Protein AF-Q4DCP4-F1 (afdb_monomer)

Radius of gyration: 42.94 Å; Cα contacts (8 Å, |Δi|>4): 52; chains: 1; bounding box: 103×42×121 Å

Secondary structure (DSSP, 8-state):
--HHHHHHHHHHHHHHHHHHHHHHHHHT---HHHHHHHHHHHHHHHHHHHHHIIIII-HHHHHHHHHHHHHHHHSHHHHHHHHHHHHHHHHT-HHHHHHHHHIIIIIIIS-HHHHHHHHHHHHHHHHHHHH-TTTTTHHHHHHHHHHHHHHHHSHHHHHHHHHHHHHHHHHHHHSS-HHHHHHHHHHHTT-

Solvent-accessible surface area (backbone atoms only — not comparable to full-atom values): 10411 Å² total; per-residue (Å²): 131,72,65,66,61,58,55,54,55,52,55,56,55,53,56,53,53,52,54,51,53,51,51,54,54,61,75,62,59,74,54,76,65,57,54,51,50,52,51,51,51,50,51,50,50,51,49,50,51,50,47,47,44,39,64,71,71,30,70,65,55,32,51,52,50,53,49,50,52,48,52,49,62,66,30,68,66,51,42,50,51,49,51,52,49,51,48,46,41,63,71,67,36,63,66,54,38,47,51,51,50,44,46,49,47,58,66,42,58,62,27,66,65,50,42,51,48,53,51,49,50,51,52,51,53,50,51,52,43,62,70,34,71,85,38,29,65,62,49,52,51,51,53,51,51,52,51,48,54,53,50,62,68,34,68,69,45,48,52,52,50,50,51,50,52,51,39,51,49,34,31,72,75,72,69,50,43,65,66,54,56,54,53,53,52,52,56,60,76,72,111

Structure (mmCIF, N/CA/C/O backbone):
data_AF-Q4DCP4-F1
#
_entry.id   AF-Q4DCP4-F1
#
loop_
_atom_site.group_PDB
_atom_site.id
_atom_site.type_symbol
_atom_site.label_atom_id
_atom_site.label_alt_id
_atom_site.label_comp_id
_atom_site.label_asym_id
_atom_site.label_entity_id
_atom_site.label_seq_id
_atom_site.pdbx_PDB_ins_code
_atom_site.Cartn_x
_atom_site.Cartn_y
_atom_site.Cartn_z
_atom_site.occupancy
_atom_site.B_iso_or_equiv
_atom_site.auth_seq_id
_atom_site.auth_comp_id
_atom_site.auth_asym_id
_atom_site.auth_atom_id
_atom_site.pdbx_PDB_model_num
ATOM 1 N N . MET A 1 1 ? -55.246 -2.570 90.013 1.00 45.56 1 MET A N 1
ATOM 2 C CA . MET A 1 1 ? -54.429 -1.367 89.715 1.00 45.56 1 MET A CA 1
ATOM 3 C C . MET A 1 1 ? -52.965 -1.662 89.332 1.00 45.56 1 MET A C 1
ATOM 5 O O . MET A 1 1 ? -52.243 -0.717 89.060 1.00 45.56 1 MET A O 1
ATOM 9 N N . SER A 1 2 ? -52.501 -2.921 89.229 1.00 54.34 2 SER A N 1
ATOM 10 C CA . SER A 1 2 ? -51.080 -3.224 88.937 1.00 54.34 2 SER A CA 1
ATOM 11 C C . SER A 1 2 ? -50.704 -3.272 87.445 1.00 54.34 2 SER A C 1
ATOM 13 O O . SER A 1 2 ? -49.526 -3.179 87.111 1.00 54.34 2 SER A O 1
ATOM 15 N N . HIS A 1 3 ? -51.674 -3.383 86.531 1.00 50.62 3 HIS A N 1
ATOM 16 C CA . HIS A 1 3 ? -51.383 -3.561 85.101 1.00 50.62 3 HIS A CA 1
ATOM 17 C C . HIS A 1 3 ? -50.926 -2.280 84.384 1.00 50.62 3 HIS A C 1
A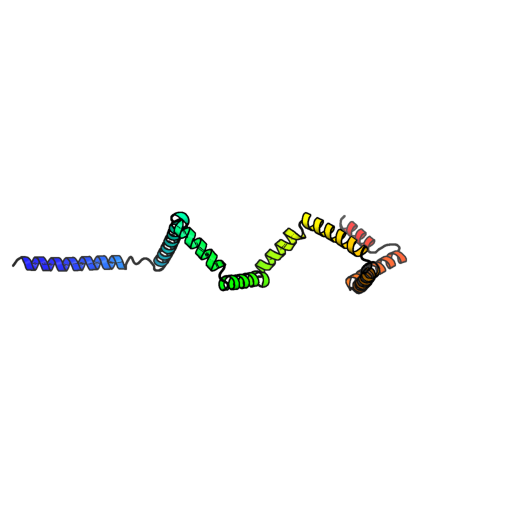TOM 19 O O . HIS A 1 3 ? -50.077 -2.360 83.501 1.00 50.62 3 HIS A O 1
ATOM 25 N N . PHE A 1 4 ? -51.416 -1.103 84.792 1.00 53.00 4 PHE A N 1
ATOM 26 C CA . PHE A 1 4 ? -51.086 0.165 84.126 1.00 53.00 4 PHE A CA 1
ATOM 27 C C . PHE A 1 4 ? -49.643 0.629 84.370 1.00 53.00 4 PHE A C 1
ATOM 29 O O . PHE A 1 4 ? -49.024 1.204 83.477 1.00 53.00 4 PHE A O 1
ATOM 36 N N . ILE A 1 5 ? -49.072 0.327 85.542 1.00 53.50 5 ILE A N 1
ATOM 37 C CA . ILE A 1 5 ? -47.673 0.670 85.853 1.00 53.50 5 ILE A CA 1
ATOM 38 C C . ILE A 1 5 ? -46.709 -0.241 85.073 1.00 53.50 5 ILE A C 1
ATOM 40 O O . ILE A 1 5 ? -45.638 0.186 84.648 1.00 53.50 5 ILE A O 1
ATOM 44 N N . ARG A 1 6 ? -47.099 -1.495 84.806 1.00 48.81 6 ARG A N 1
ATOM 45 C CA . ARG A 1 6 ? -46.252 -2.429 84.050 1.00 48.81 6 ARG A CA 1
ATOM 46 C C . ARG A 1 6 ? -46.166 -2.068 82.566 1.00 48.81 6 ARG A C 1
ATOM 48 O O . ARG A 1 6 ? -45.124 -2.279 81.950 1.00 48.81 6 ARG A O 1
ATOM 55 N N . THR A 1 7 ? -47.226 -1.495 81.997 1.00 49.56 7 THR A N 1
ATOM 56 C CA . THR A 1 7 ? -47.224 -1.042 80.598 1.00 49.56 7 THR A CA 1
ATOM 57 C C . THR A 1 7 ? -46.434 0.250 80.394 1.00 49.56 7 THR A C 1
ATOM 59 O O . THR A 1 7 ? -45.784 0.395 79.362 1.00 49.56 7 THR A O 1
ATOM 62 N N . SER A 1 8 ? -46.416 1.167 81.369 1.00 51.34 8 SER A N 1
ATOM 63 C CA . SER A 1 8 ? -45.669 2.425 81.233 1.00 51.34 8 SER A CA 1
ATOM 64 C C . SER A 1 8 ? -44.149 2.229 81.310 1.00 51.34 8 SER A C 1
ATOM 66 O O . SER A 1 8 ? -43.426 2.850 80.535 1.00 51.34 8 SER A O 1
ATOM 68 N N . VAL A 1 9 ? -43.645 1.309 82.141 1.00 50.53 9 VAL A N 1
ATOM 69 C CA . VAL A 1 9 ? -42.197 1.006 82.195 1.00 50.53 9 VAL A CA 1
ATOM 70 C C . VAL A 1 9 ? -41.707 0.323 80.909 1.00 50.53 9 VAL A C 1
ATOM 72 O O . VAL A 1 9 ? -40.615 0.627 80.426 1.00 50.53 9 VAL A O 1
ATOM 75 N N . ALA A 1 10 ? -42.527 -0.538 80.294 1.00 48.56 10 ALA A N 1
ATOM 76 C CA . ALA A 1 10 ? -42.186 -1.181 79.022 1.00 48.56 10 ALA A CA 1
ATOM 77 C C . ALA A 1 10 ? -42.049 -0.169 77.866 1.00 48.56 10 ALA A C 1
ATOM 79 O O . ALA A 1 10 ? -41.163 -0.311 77.024 1.00 48.56 10 ALA A O 1
ATOM 80 N N . ALA A 1 11 ? -42.872 0.887 77.857 1.00 49.72 11 ALA A N 1
ATOM 81 C CA . ALA A 1 11 ? -42.796 1.942 76.847 1.00 49.72 11 ALA A CA 1
ATOM 82 C C . ALA A 1 11 ? -41.521 2.797 76.981 1.00 49.72 11 ALA A C 1
ATOM 84 O O . ALA A 1 11 ? -40.906 3.153 75.975 1.00 49.72 11 ALA A O 1
ATOM 85 N N . VAL A 1 12 ? -41.070 3.071 78.212 1.00 51.66 12 VAL A N 1
ATOM 86 C CA . VAL A 1 12 ? -39.823 3.822 78.446 1.00 51.66 12 VAL A CA 1
ATOM 87 C C . VAL A 1 12 ? -38.590 2.988 78.065 1.00 51.66 12 VAL A C 1
ATOM 89 O O . VAL A 1 12 ? -37.642 3.525 77.491 1.00 51.66 12 VAL A O 1
ATOM 92 N N . GLY A 1 13 ? -38.623 1.666 78.278 1.00 49.09 13 GLY A N 1
ATOM 93 C CA . GLY A 1 13 ? -37.548 0.757 77.855 1.00 49.09 13 GLY A CA 1
ATOM 94 C C . GLY A 1 13 ? -37.393 0.638 76.331 1.00 49.09 13 GLY A C 1
ATOM 95 O O . GLY A 1 13 ? -36.271 0.618 75.822 1.00 49.09 13 GLY A O 1
ATOM 96 N N . LEU A 1 14 ? -38.504 0.630 75.586 1.00 45.19 14 LEU A N 1
ATOM 97 C CA . LEU A 1 14 ? -38.493 0.550 74.118 1.00 45.19 14 LEU A CA 1
ATOM 98 C C . LEU A 1 14 ? -37.976 1.835 73.448 1.00 45.19 14 LEU A C 1
ATOM 100 O O . LEU A 1 14 ? -37.280 1.753 72.434 1.00 45.19 14 LEU A O 1
ATOM 104 N N . CYS A 1 15 ? -38.220 3.009 74.039 1.00 53.69 15 CYS A N 1
ATOM 105 C CA . CYS A 1 15 ? -37.670 4.271 73.528 1.00 53.69 15 CYS A CA 1
ATOM 106 C C . CYS A 1 15 ? -36.141 4.366 73.701 1.00 53.69 15 CYS A C 1
ATOM 108 O O . CYS A 1 15 ? -35.450 4.893 72.827 1.00 53.69 15 CYS A O 1
ATOM 110 N N . GLY A 1 16 ? -35.589 3.809 74.786 1.00 48.00 16 GLY A N 1
ATOM 111 C CA . GLY A 1 16 ? -34.141 3.792 75.024 1.00 48.00 16 GLY A CA 1
ATOM 112 C C . GLY A 1 16 ? -33.373 2.900 74.042 1.00 48.00 16 GLY A C 1
ATOM 113 O O . GLY A 1 16 ? -32.343 3.311 73.505 1.00 48.00 16 GLY A O 1
ATOM 114 N N . ALA A 1 17 ? -33.895 1.705 73.745 1.00 52.81 17 ALA A N 1
ATOM 115 C CA . ALA A 1 17 ? -33.258 0.775 72.809 1.00 52.81 17 ALA A CA 1
ATOM 116 C C . ALA A 1 17 ? -33.237 1.319 71.368 1.00 52.81 17 ALA A C 1
ATOM 118 O O . ALA A 1 17 ? -32.228 1.190 70.671 1.00 52.81 17 ALA A O 1
ATOM 119 N N . GLY A 1 18 ? -34.314 1.996 70.948 1.00 49.84 18 GLY A N 1
ATOM 120 C CA . GLY A 1 18 ? -34.386 2.651 69.641 1.00 49.84 18 GLY A CA 1
ATOM 121 C C . GLY A 1 18 ? -33.353 3.769 69.479 1.00 49.84 18 GLY A C 1
ATOM 122 O O . GLY A 1 18 ? -32.695 3.853 68.442 1.00 49.84 18 GLY A O 1
ATOM 123 N N . ALA A 1 19 ? -33.140 4.583 70.519 1.00 56.78 19 ALA A N 1
ATOM 124 C CA . ALA A 1 19 ? -32.153 5.661 70.484 1.00 56.78 19 ALA A CA 1
ATOM 125 C C . ALA A 1 19 ? -30.707 5.138 70.387 1.00 56.78 19 ALA A C 1
ATOM 127 O O . ALA A 1 19 ? -29.894 5.724 69.671 1.00 56.78 19 ALA A O 1
ATOM 128 N N . ILE A 1 20 ? -30.386 4.023 71.056 1.00 59.06 20 ILE A N 1
ATOM 129 C CA . ILE A 1 20 ? -29.047 3.412 71.002 1.00 59.06 20 ILE A CA 1
ATOM 130 C C . ILE A 1 20 ? -28.786 2.799 69.622 1.00 59.06 20 ILE A C 1
ATOM 132 O O . ILE A 1 20 ? -27.743 3.073 69.028 1.00 59.06 20 ILE A O 1
ATOM 136 N N . LEU A 1 21 ? -29.747 2.048 69.069 1.00 56.44 21 LEU A N 1
ATOM 137 C CA . LEU A 1 21 ? -29.637 1.487 67.717 1.00 56.44 21 LEU A CA 1
ATOM 138 C C . LEU A 1 21 ? -29.491 2.581 66.660 1.00 56.44 21 LEU A C 1
ATOM 140 O O . LEU A 1 21 ? -28.633 2.483 65.788 1.00 56.44 21 LEU A O 1
ATOM 144 N N . TYR A 1 22 ? -30.266 3.660 66.774 1.00 58.22 22 TYR A N 1
ATOM 145 C CA . TYR A 1 22 ? -30.161 4.787 65.856 1.00 58.22 22 TYR A CA 1
ATOM 146 C C . TYR A 1 22 ? -28.787 5.460 65.926 1.00 58.22 22 TYR A C 1
ATOM 148 O O . TYR A 1 22 ? -28.189 5.753 64.891 1.00 58.22 22 TYR A O 1
ATOM 156 N N . ARG A 1 23 ? -28.234 5.634 67.135 1.00 56.31 23 ARG A N 1
ATOM 157 C CA . ARG A 1 23 ? -26.898 6.215 67.322 1.00 56.31 23 ARG A CA 1
ATOM 158 C C . ARG A 1 23 ? -25.800 5.310 66.758 1.00 56.31 23 ARG A C 1
ATOM 160 O O . ARG A 1 23 ? -24.930 5.819 66.061 1.00 56.31 23 ARG A O 1
ATOM 167 N N . CYS A 1 24 ? -25.875 3.995 66.983 1.00 55.50 24 CYS A N 1
ATOM 168 C CA . CYS A 1 24 ? -24.929 3.021 66.426 1.00 55.50 24 CYS A CA 1
ATOM 169 C C . CYS A 1 24 ? -25.013 2.927 64.895 1.00 55.50 24 CYS A C 1
ATOM 171 O O . CYS A 1 24 ? -23.985 2.866 64.224 1.00 55.50 24 CYS A O 1
ATOM 173 N N . CYS A 1 25 ? -26.217 2.961 64.319 1.00 55.41 25 CYS A N 1
ATOM 174 C CA . CYS A 1 25 ? -26.384 2.927 62.867 1.00 55.41 25 CYS A CA 1
ATOM 175 C C . CYS A 1 25 ? -25.950 4.233 62.188 1.00 55.41 25 CYS A C 1
ATOM 177 O O . CYS A 1 25 ? -25.498 4.196 61.044 1.00 55.41 25 CYS A O 1
ATOM 179 N N . TRP A 1 26 ? -26.049 5.384 62.862 1.00 53.06 26 TRP A N 1
ATOM 180 C CA . TRP A 1 26 ? -25.563 6.643 62.294 1.00 53.06 26 TRP A CA 1
ATOM 181 C C . TRP A 1 26 ? -24.054 6.838 62.415 1.00 53.06 26 TRP A C 1
ATOM 183 O O . TRP A 1 26 ? -23.463 7.405 61.495 1.00 53.06 26 TRP A O 1
ATOM 193 N N . THR A 1 27 ? -23.414 6.344 63.479 1.00 58.12 27 THR A N 1
ATOM 194 C CA . THR A 1 27 ? -21.947 6.388 63.588 1.00 58.12 27 THR A CA 1
ATOM 195 C C . THR A 1 27 ? -21.269 5.419 62.621 1.00 58.12 27 THR A C 1
ATOM 197 O O . THR A 1 27 ? -20.180 5.714 62.137 1.00 58.12 27 THR A O 1
ATOM 200 N N . HIS A 1 28 ? -21.937 4.324 62.247 1.00 52.41 28 HIS A N 1
ATOM 201 C CA . HIS A 1 28 ? -21.488 3.403 61.201 1.00 52.41 28 HIS A CA 1
ATOM 202 C C . HIS A 1 28 ? -22.128 3.688 59.835 1.00 52.41 28 HIS A C 1
ATOM 204 O O . HIS A 1 28 ? -22.535 2.776 59.120 1.00 52.41 28 HIS A O 1
ATOM 210 N N . ARG A 1 29 ? -22.190 4.957 59.411 1.00 47.56 29 ARG A N 1
ATOM 211 C CA . ARG A 1 29 ? -22.353 5.251 57.980 1.00 47.56 29 ARG A CA 1
ATOM 212 C C . ARG A 1 29 ? -21.048 4.865 57.269 1.00 47.56 29 ARG A C 1
ATOM 214 O O . ARG A 1 29 ? -20.062 5.579 57.449 1.00 47.56 29 ARG A O 1
ATOM 221 N N . PRO A 1 30 ? -21.002 3.783 56.463 1.00 54.94 30 PRO A N 1
ATOM 222 C CA . PRO A 1 30 ? -19.847 3.546 55.611 1.00 54.94 30 PRO A CA 1
ATOM 223 C C . PRO A 1 30 ? -19.682 4.749 54.681 1.00 54.94 30 PRO A C 1
ATOM 225 O O . PRO A 1 30 ? -20.678 5.338 54.234 1.00 54.94 30 PRO A O 1
ATOM 228 N N . SER A 1 31 ? -18.428 5.134 54.442 1.00 59.94 31 SER A N 1
ATOM 229 C CA . SER A 1 31 ? -18.099 6.301 53.630 1.00 59.94 31 SER A CA 1
ATOM 230 C C . SER A 1 31 ? -18.799 6.212 52.262 1.00 59.94 31 SER A C 1
ATOM 232 O O . SER A 1 31 ? -19.009 5.114 51.729 1.00 59.94 31 SER A O 1
ATOM 234 N N . PRO A 1 32 ? -19.205 7.348 51.669 1.00 62.41 32 PRO A N 1
ATOM 235 C CA . PRO A 1 32 ? -19.872 7.355 50.366 1.00 62.41 32 PRO A CA 1
ATOM 236 C C . PRO A 1 32 ? -19.039 6.683 49.260 1.00 62.41 32 PRO A C 1
ATOM 238 O O . PRO A 1 32 ? -19.612 6.175 48.297 1.00 62.41 32 PRO A O 1
ATOM 241 N N . GLU A 1 33 ? -17.714 6.625 49.410 1.00 65.81 33 GLU A N 1
ATOM 242 C CA . GLU A 1 33 ? -16.817 5.909 48.497 1.00 65.81 33 GLU A CA 1
ATOM 243 C C . GLU A 1 33 ? -16.990 4.390 48.578 1.00 65.81 33 GLU A C 1
ATOM 245 O O . GLU A 1 33 ? -17.141 3.744 47.543 1.00 65.81 33 GLU A O 1
ATOM 250 N N . HIS A 1 34 ? -17.110 3.825 49.783 1.00 62.94 34 HIS A N 1
ATOM 251 C CA . HIS A 1 34 ? -17.307 2.383 49.958 1.00 62.94 34 HIS A CA 1
ATOM 252 C C . HIS A 1 34 ? -18.651 1.910 49.377 1.00 62.94 34 HIS A C 1
ATOM 254 O O . HIS A 1 34 ? -18.753 0.819 48.819 1.00 62.94 34 HIS A O 1
ATOM 260 N N . LYS A 1 35 ? -19.689 2.763 49.416 1.00 62.12 35 LYS A N 1
ATOM 261 C CA . LYS A 1 35 ? -20.961 2.492 48.720 1.00 62.12 35 LYS A CA 1
ATOM 262 C C . LYS A 1 35 ? -20.800 2.449 47.202 1.00 62.12 35 LYS A C 1
ATOM 264 O O . LYS A 1 35 ? -21.410 1.596 46.566 1.00 62.12 35 LYS A O 1
ATOM 269 N N . LYS A 1 36 ? -20.011 3.358 46.618 1.00 68.19 36 LYS A N 1
ATOM 270 C CA . LYS A 1 36 ? -19.744 3.355 45.170 1.00 68.19 36 LYS A CA 1
ATOM 271 C C . LYS A 1 36 ? -18.988 2.098 44.755 1.00 68.19 36 LYS A C 1
ATOM 273 O O . LYS A 1 36 ? -19.326 1.509 43.735 1.00 68.19 36 LYS A O 1
ATOM 278 N N . GLU A 1 37 ? -18.010 1.675 45.548 1.00 73.75 37 GLU A N 1
ATOM 279 C CA . GLU A 1 37 ? -17.227 0.472 45.273 1.00 73.75 37 GLU A CA 1
ATOM 280 C C . GLU A 1 37 ? -18.077 -0.802 45.376 1.00 73.75 37 GLU A C 1
ATOM 282 O O . GLU A 1 37 ? -18.074 -1.603 44.446 1.00 73.75 37 GLU A O 1
ATOM 287 N N . LEU A 1 38 ? -18.910 -0.936 46.416 1.00 69.38 38 LEU A N 1
ATOM 288 C CA . LEU A 1 38 ? -19.871 -2.040 46.545 1.00 69.38 38 LEU A CA 1
ATOM 289 C C . LEU A 1 38 ? -20.914 -2.054 45.421 1.00 69.38 38 LEU A C 1
ATOM 291 O O . LEU A 1 38 ? -21.250 -3.120 44.908 1.00 69.38 38 LEU A O 1
ATOM 295 N N . LEU A 1 39 ? -21.417 -0.889 45.000 1.00 67.56 39 LEU A N 1
ATOM 296 C CA . LEU A 1 39 ? -22.323 -0.787 43.850 1.00 67.56 39 LEU A CA 1
ATOM 297 C C . LEU A 1 39 ? -21.631 -1.202 42.550 1.00 67.56 39 LEU A C 1
ATOM 299 O O . LEU A 1 39 ? -22.225 -1.889 41.727 1.00 67.56 39 LEU A O 1
ATOM 303 N N . ARG A 1 40 ? -20.362 -0.830 42.370 1.00 70.88 40 ARG A N 1
ATOM 304 C CA . ARG A 1 40 ? -19.583 -1.221 41.194 1.00 70.88 40 ARG A CA 1
ATOM 305 C C . ARG A 1 40 ? -19.280 -2.719 41.198 1.00 70.88 40 ARG A C 1
ATOM 307 O O . ARG A 1 40 ? -19.454 -3.361 40.171 1.00 70.88 40 ARG A O 1
ATOM 314 N N . LEU A 1 41 ? -18.888 -3.281 42.341 1.00 72.00 41 LEU A N 1
ATOM 315 C CA . LEU A 1 41 ? -18.641 -4.716 42.504 1.00 72.00 41 LEU A CA 1
ATOM 316 C C . LEU A 1 41 ? -19.916 -5.537 42.310 1.00 72.00 41 LEU A C 1
ATOM 318 O O . LEU A 1 41 ? -19.881 -6.538 41.608 1.00 72.00 41 LEU A O 1
ATOM 322 N N . SER A 1 42 ? -21.047 -5.098 42.865 1.00 61.78 42 SER A N 1
ATOM 323 C CA . SER A 1 42 ? -22.336 -5.767 42.648 1.00 61.78 42 SER A CA 1
ATOM 324 C C . SER A 1 42 ? -22.811 -5.646 41.201 1.00 61.78 42 SER A C 1
ATOM 326 O O . SER A 1 42 ? -23.311 -6.626 40.664 1.00 61.78 42 SER A O 1
ATOM 328 N N . ALA A 1 43 ? -22.591 -4.511 40.530 1.00 70.25 43 ALA A N 1
ATOM 329 C CA . ALA A 1 43 ? -22.880 -4.377 39.103 1.00 70.25 43 ALA A CA 1
ATOM 330 C C . ALA A 1 43 ? -22.003 -5.298 38.238 1.00 70.25 43 ALA A C 1
ATOM 332 O O . ALA A 1 43 ? -22.510 -5.891 37.291 1.00 70.25 43 ALA A O 1
ATOM 333 N N . VAL A 1 44 ? -20.714 -5.448 38.572 1.00 74.81 44 VAL A N 1
ATOM 334 C CA . VAL A 1 44 ? -19.788 -6.367 37.883 1.00 74.81 44 VAL A CA 1
ATOM 335 C C . VAL A 1 44 ? -20.128 -7.832 38.169 1.00 74.81 44 VAL A C 1
ATOM 337 O O . VAL A 1 44 ? -20.107 -8.649 37.258 1.00 74.81 44 VAL A O 1
ATOM 340 N N . ALA A 1 45 ? -20.471 -8.181 39.409 1.00 66.75 45 ALA A N 1
ATOM 341 C CA . ALA A 1 45 ? -20.888 -9.536 39.761 1.00 66.75 45 ALA A CA 1
ATOM 342 C C . ALA A 1 45 ? -22.212 -9.899 39.076 1.00 66.75 45 ALA A C 1
ATOM 344 O O . ALA A 1 45 ? -22.318 -10.964 38.478 1.00 66.75 45 ALA A O 1
ATOM 345 N N . LEU A 1 46 ? -23.185 -8.980 39.077 1.00 57.31 46 LEU A N 1
ATOM 346 C CA . LEU A 1 46 ? -24.458 -9.161 38.385 1.00 57.31 46 LEU A CA 1
ATOM 347 C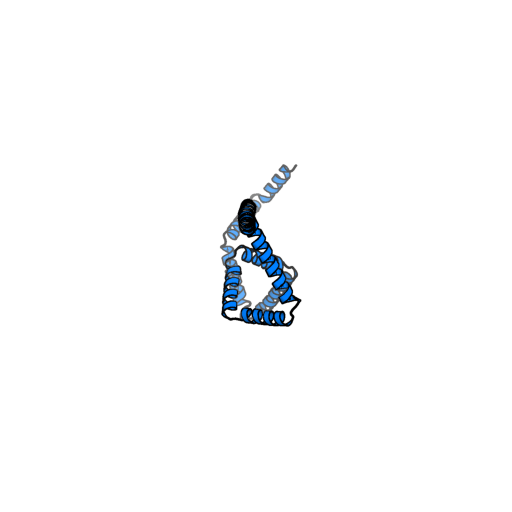 C . LEU A 1 46 ? -24.255 -9.271 36.872 1.00 57.31 46 LEU A C 1
ATOM 349 O O . LEU A 1 46 ? -24.851 -10.143 36.251 1.00 57.31 46 LEU A O 1
ATOM 353 N N . SER A 1 47 ? -23.409 -8.431 36.264 1.00 74.00 47 SER A N 1
ATOM 354 C CA . SER A 1 47 ? -23.130 -8.538 34.830 1.00 74.00 47 SER A CA 1
ATOM 355 C C . SER A 1 47 ? -22.410 -9.841 34.500 1.00 74.00 47 SER A C 1
ATOM 357 O O . SER A 1 47 ? -22.787 -10.493 33.535 1.00 74.00 47 SER A O 1
ATOM 359 N N . SER A 1 48 ? -21.448 -10.268 35.321 1.00 72.56 48 SER A N 1
ATOM 360 C CA . SER A 1 48 ? -20.755 -11.543 35.145 1.00 72.56 48 SER A CA 1
ATOM 361 C C . SER A 1 48 ? -21.706 -12.726 35.270 1.00 72.56 48 SER A C 1
ATOM 363 O O . SER A 1 48 ? -21.641 -13.624 34.444 1.00 72.56 48 SER A O 1
ATOM 365 N N . GLU A 1 49 ? -22.594 -12.743 36.262 1.00 69.25 49 GLU A N 1
ATOM 366 C CA . GLU A 1 49 ? -23.515 -13.860 36.479 1.00 69.25 49 GLU A CA 1
ATOM 367 C C . GLU A 1 49 ? -24.636 -13.891 35.436 1.00 69.25 49 GLU A C 1
ATOM 369 O O . GLU A 1 49 ? -25.006 -14.965 34.962 1.00 69.25 49 GLU A O 1
ATOM 374 N N . VAL A 1 50 ? -25.126 -12.728 34.992 1.00 69.50 50 VAL A N 1
ATOM 375 C CA . VAL A 1 50 ? -26.057 -12.640 33.857 1.00 69.50 50 VAL A CA 1
ATOM 376 C C . VAL A 1 50 ? -25.378 -13.120 32.579 1.00 69.50 50 VAL A C 1
ATOM 378 O O . VAL A 1 50 ? -25.965 -13.920 31.860 1.00 69.50 50 VAL A O 1
ATOM 381 N N . VAL A 1 51 ? -24.142 -12.691 32.308 1.00 68.12 51 VAL A N 1
ATOM 382 C CA . VAL A 1 51 ? -23.357 -13.164 31.160 1.00 68.12 51 VAL A CA 1
ATOM 383 C C . VAL A 1 51 ? -23.138 -14.670 31.255 1.00 68.12 51 VAL A C 1
ATOM 385 O O . VAL A 1 51 ? -23.349 -15.362 30.265 1.00 68.12 51 VAL A O 1
ATOM 388 N N . ASP A 1 52 ? -22.794 -15.198 32.429 1.00 73.00 52 ASP A N 1
ATOM 389 C CA . ASP A 1 52 ? -22.515 -16.621 32.597 1.00 73.00 52 ASP A CA 1
ATOM 390 C C . ASP A 1 52 ? -23.783 -17.474 32.397 1.00 73.00 52 ASP A C 1
ATOM 392 O O . ASP A 1 52 ? -23.807 -18.468 31.666 1.00 73.00 52 ASP A O 1
ATOM 396 N N . THR A 1 53 ? -24.898 -17.020 32.972 1.00 68.50 53 THR A N 1
ATOM 397 C CA . THR A 1 53 ? -26.196 -17.696 32.871 1.00 68.50 53 THR A CA 1
ATOM 398 C C . THR A 1 53 ? -26.755 -17.639 31.448 1.00 68.50 53 THR A C 1
ATOM 400 O O . THR A 1 53 ? -27.203 -18.658 30.922 1.00 68.50 53 THR A O 1
ATOM 403 N N . VAL A 1 54 ? -26.689 -16.475 30.797 1.00 63.97 54 VAL A N 1
ATOM 404 C CA . VAL A 1 54 ? -27.209 -16.261 29.438 1.00 63.97 54 VAL A CA 1
ATOM 405 C C . VAL A 1 54 ? -26.326 -16.909 28.373 1.00 63.97 54 VAL A C 1
ATOM 407 O O . VAL A 1 54 ? -26.852 -17.469 27.413 1.00 63.97 54 VAL A O 1
ATOM 410 N N . LEU A 1 55 ? -24.997 -16.826 28.503 1.00 63.41 55 LEU A N 1
ATOM 411 C CA . LEU A 1 55 ? -24.090 -17.337 27.475 1.00 63.41 55 LEU A CA 1
ATOM 412 C C . LEU A 1 55 ? -23.821 -18.833 27.599 1.00 63.41 55 LEU A C 1
ATOM 414 O O . LEU A 1 55 ? -23.664 -19.482 26.566 1.00 63.41 55 LEU A O 1
ATOM 418 N N . PHE A 1 56 ? -23.743 -19.383 28.815 1.00 69.31 56 PHE A N 1
ATOM 419 C CA . PHE A 1 56 ? -23.294 -20.767 29.001 1.00 69.31 56 PHE A CA 1
ATOM 420 C C . PHE A 1 56 ? -24.389 -21.719 29.469 1.00 69.31 56 PHE A C 1
ATOM 422 O O . PHE A 1 56 ? -24.353 -22.891 29.095 1.00 69.31 56 PHE A O 1
ATOM 429 N N . ARG A 1 57 ? -25.358 -21.261 30.272 1.00 73.50 57 ARG A N 1
ATOM 430 C CA . ARG A 1 57 ? -26.363 -22.165 30.863 1.00 73.50 57 ARG A CA 1
ATOM 431 C C . ARG A 1 57 ? -27.626 -22.312 30.027 1.00 73.50 57 ARG A C 1
ATOM 433 O O . ARG A 1 57 ? -28.227 -23.382 30.050 1.00 73.50 57 ARG A O 1
ATOM 440 N N . ASP A 1 58 ? -28.009 -21.284 29.274 1.00 78.12 58 ASP A N 1
ATOM 441 C CA . ASP A 1 58 ? -29.213 -21.313 28.446 1.00 78.12 58 ASP A CA 1
ATOM 442 C C . ASP A 1 58 ? -28.889 -21.257 26.946 1.00 78.12 58 ASP A C 1
ATOM 444 O O . ASP A 1 58 ? -28.664 -20.202 26.347 1.00 78.12 58 ASP A O 1
ATOM 448 N N . GLY A 1 59 ? -28.900 -22.434 26.317 1.00 77.69 59 GLY A N 1
ATOM 449 C CA . GLY A 1 59 ? -28.647 -22.570 24.886 1.00 77.69 59 GLY A CA 1
ATOM 450 C C . GLY A 1 59 ? -29.667 -21.850 23.995 1.00 77.69 59 GLY A C 1
ATOM 451 O O . GLY A 1 59 ? -29.298 -21.423 22.898 1.00 77.69 59 GLY A O 1
ATOM 452 N N . GLU A 1 60 ? -30.919 -21.679 24.431 1.00 83.62 60 GLU A N 1
ATOM 453 C CA . GLU A 1 60 ? -31.930 -20.958 23.647 1.00 83.62 60 GLU A CA 1
ATOM 454 C C . GLU A 1 60 ? -31.717 -19.448 23.734 1.00 83.62 60 GLU A C 1
ATOM 456 O O . GLU A 1 60 ? -31.723 -18.768 22.701 1.00 83.62 60 GLU A O 1
ATOM 461 N N . THR A 1 61 ? -31.411 -18.924 24.924 1.00 78.50 61 THR A N 1
ATOM 462 C CA . THR A 1 61 ? -31.064 -17.504 25.066 1.00 78.50 61 THR A CA 1
ATOM 463 C C . THR A 1 61 ? -29.784 -17.167 24.294 1.00 78.50 61 THR A C 1
ATOM 465 O O . THR A 1 61 ? -29.747 -16.155 23.592 1.00 78.50 61 THR A O 1
ATOM 468 N N . LEU A 1 62 ? -28.770 -18.041 24.286 1.00 77.62 62 LEU A N 1
ATOM 469 C CA . LEU A 1 62 ? -27.579 -17.853 23.451 1.00 77.62 62 LEU A CA 1
ATOM 470 C C . LEU A 1 62 ? -27.912 -17.821 21.948 1.00 77.62 62 LEU A C 1
ATOM 472 O O . LEU A 1 62 ? -27.360 -17.001 21.208 1.00 77.62 62 LEU A O 1
ATOM 476 N N . LYS A 1 63 ? -28.809 -18.692 21.464 1.00 79.50 63 LYS A N 1
ATOM 477 C CA . LYS A 1 63 ? -29.261 -18.669 20.058 1.00 79.50 63 LYS A CA 1
ATOM 478 C C . LYS A 1 63 ? -29.976 -17.361 19.719 1.00 79.50 63 LYS A C 1
ATOM 480 O O . LYS A 1 63 ? -29.699 -16.787 18.664 1.00 79.50 63 LYS A O 1
ATOM 485 N N . LEU A 1 64 ? -30.866 -16.893 20.595 1.00 82.00 64 LEU A N 1
ATOM 486 C CA . LEU A 1 64 ? -31.559 -15.609 20.458 1.00 82.00 64 LEU A CA 1
ATOM 487 C C . LEU A 1 64 ? -30.571 -14.443 20.440 1.00 82.00 64 LEU A C 1
ATOM 489 O O . LEU A 1 64 ? -30.644 -13.608 19.543 1.00 82.00 64 LEU A O 1
ATOM 493 N N . LEU A 1 65 ? -29.597 -14.431 21.351 1.00 78.38 65 LEU A N 1
ATOM 494 C CA . LEU A 1 65 ? -28.557 -13.409 21.399 1.00 78.38 65 LEU A CA 1
ATOM 495 C C . LEU A 1 65 ? -27.706 -13.407 20.125 1.00 78.38 65 LEU A C 1
ATOM 497 O O . LEU A 1 65 ? -27.451 -12.348 19.564 1.00 78.38 65 LEU A O 1
ATOM 501 N N . ARG A 1 66 ? -27.304 -14.579 19.617 1.00 80.56 66 ARG A N 1
ATOM 502 C CA . ARG A 1 66 ? -26.568 -14.680 18.345 1.00 80.56 66 ARG A CA 1
ATOM 503 C C . ARG A 1 66 ? -27.379 -14.144 17.170 1.00 80.56 66 ARG A C 1
ATOM 505 O O . ARG A 1 66 ? -26.815 -13.447 16.332 1.00 80.56 66 ARG A O 1
ATOM 512 N N . ARG A 1 67 ? -28.680 -14.461 17.099 1.00 82.50 67 ARG A N 1
ATOM 513 C CA . ARG A 1 67 ? -29.576 -13.891 16.079 1.00 82.50 67 ARG A CA 1
ATOM 514 C C . ARG A 1 67 ? -29.670 -12.383 16.226 1.00 82.50 67 ARG A C 1
ATOM 516 O O . ARG A 1 67 ? -29.421 -11.694 15.256 1.00 82.50 67 ARG A O 1
ATOM 523 N N . PHE A 1 68 ? -29.896 -11.880 17.434 1.00 82.12 68 PHE A N 1
ATOM 524 C CA . PHE A 1 68 ? -29.957 -10.448 17.697 1.00 82.12 68 PHE A CA 1
ATOM 525 C C . PHE A 1 68 ? -28.663 -9.723 17.300 1.00 82.12 68 PHE A C 1
ATOM 527 O O . PHE A 1 68 ? -28.717 -8.746 16.566 1.00 82.12 68 PHE A O 1
ATOM 534 N N . VAL A 1 69 ? -27.492 -10.222 17.709 1.00 79.50 69 VAL A N 1
ATOM 535 C CA . VAL A 1 69 ? -26.191 -9.640 17.329 1.00 79.50 69 VAL A CA 1
ATOM 536 C C . VAL A 1 69 ? -25.994 -9.679 15.816 1.00 79.50 69 VAL A C 1
ATOM 538 O O . VAL A 1 69 ? -25.492 -8.716 15.243 1.00 79.50 69 VAL A O 1
ATOM 541 N N . LYS A 1 70 ? -26.409 -10.764 15.154 1.00 83.88 70 LYS A N 1
ATOM 542 C CA . LYS A 1 70 ? -26.375 -10.860 13.694 1.00 83.88 70 LYS A CA 1
ATOM 543 C C . LYS A 1 70 ? -27.320 -9.847 13.044 1.00 83.88 70 LYS A C 1
ATOM 545 O O . LYS A 1 70 ? -26.899 -9.158 12.125 1.00 83.88 70 LYS A O 1
ATOM 550 N N . ASP A 1 71 ? -28.556 -9.738 13.513 1.00 85.12 71 ASP A N 1
ATOM 551 C CA . ASP A 1 71 ? -29.576 -8.852 12.949 1.00 85.12 71 ASP A CA 1
ATOM 552 C C . ASP A 1 71 ? -29.190 -7.380 13.144 1.00 85.12 71 ASP A C 1
ATOM 554 O O . ASP A 1 71 ? -29.269 -6.595 12.204 1.00 85.12 71 ASP A O 1
ATOM 558 N N . VAL A 1 72 ? -28.665 -7.021 14.321 1.00 83.12 72 VAL A N 1
ATOM 559 C CA . VAL A 1 72 ? -28.086 -5.697 14.591 1.00 83.12 72 VAL A CA 1
ATOM 560 C C . VAL A 1 72 ? -26.850 -5.462 13.725 1.00 83.12 72 VAL A C 1
ATOM 562 O O . VAL A 1 72 ? -26.737 -4.421 13.091 1.00 83.12 72 VAL A O 1
ATOM 565 N N . GLY A 1 73 ? -25.938 -6.432 13.637 1.00 78.50 73 GLY A N 1
ATOM 566 C CA . GL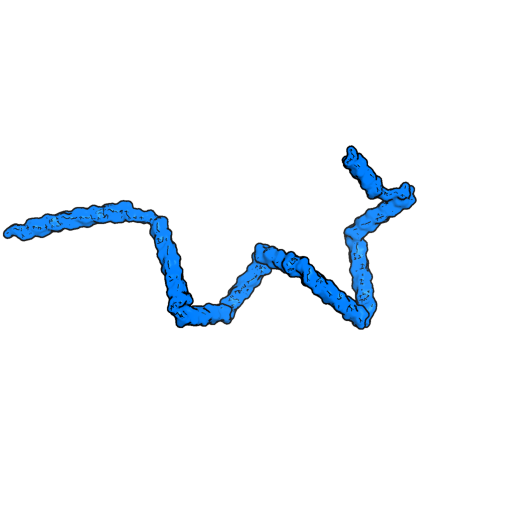Y A 1 73 ? -24.721 -6.320 12.829 1.00 78.50 73 GLY A CA 1
ATOM 567 C C . GLY A 1 73 ? -24.978 -6.202 11.323 1.00 78.50 73 GLY A C 1
ATOM 568 O O . GLY A 1 73 ? -24.143 -5.657 10.606 1.00 78.50 73 GLY A O 1
ATOM 569 N N . LEU A 1 74 ? -26.129 -6.684 10.844 1.00 86.44 74 LEU A N 1
ATOM 570 C CA . LEU A 1 74 ? -26.575 -6.569 9.454 1.00 86.44 74 LEU A CA 1
ATOM 571 C C . LEU A 1 74 ? -27.524 -5.387 9.220 1.00 86.44 74 LEU A C 1
ATOM 573 O O . LEU A 1 74 ? -27.856 -5.104 8.067 1.00 86.44 74 LEU A O 1
ATOM 577 N N . HIS A 1 75 ? -27.959 -4.693 10.275 1.00 90.88 75 HIS A N 1
ATOM 578 C CA . HIS A 1 75 ? -28.849 -3.551 10.133 1.00 90.88 75 HIS A CA 1
ATOM 579 C C . HIS A 1 75 ? -28.138 -2.431 9.353 1.00 90.88 75 HIS A C 1
ATOM 581 O O . HIS A 1 75 ? -27.007 -2.073 9.705 1.00 90.88 75 HIS A O 1
ATOM 587 N N . PRO A 1 76 ? -28.763 -1.849 8.311 1.00 91.12 76 PRO A N 1
ATOM 588 C CA . PRO A 1 76 ? -28.119 -0.860 7.446 1.00 91.12 76 PRO A CA 1
ATOM 589 C C . PRO A 1 76 ? -27.496 0.314 8.204 1.00 91.12 76 PRO A C 1
ATOM 591 O O . PRO A 1 76 ? -26.379 0.714 7.882 1.00 91.12 76 PRO A O 1
ATOM 594 N N . ASP A 1 77 ? -28.174 0.811 9.242 1.00 91.75 77 ASP A N 1
ATOM 595 C CA . ASP A 1 77 ? -27.668 1.914 10.065 1.00 91.75 77 ASP A CA 1
ATOM 596 C C . ASP A 1 77 ? -26.405 1.517 10.830 1.00 91.75 77 ASP A C 1
ATOM 598 O O . ASP A 1 77 ? -25.411 2.236 10.793 1.00 91.75 77 ASP A O 1
ATOM 602 N N . THR A 1 78 ? -26.391 0.337 11.457 1.00 84.88 78 THR A N 1
ATOM 603 C CA . THR A 1 78 ? -25.223 -0.174 12.186 1.00 84.88 78 THR A CA 1
ATOM 604 C C . THR A 1 78 ? -24.047 -0.395 11.244 1.00 84.88 78 THR A C 1
ATOM 606 O O . THR A 1 78 ? -22.928 0.011 11.551 1.00 84.88 78 THR A O 1
ATOM 609 N N . VAL A 1 79 ? -24.295 -0.970 10.065 1.00 84.38 79 VAL A N 1
ATOM 610 C CA . VAL A 1 79 ? -23.275 -1.129 9.021 1.00 84.38 79 VAL A CA 1
ATOM 611 C C . VAL A 1 79 ? -22.771 0.234 8.541 1.00 84.38 79 VAL A C 1
ATOM 613 O O . VAL A 1 79 ? -21.571 0.402 8.337 1.00 84.38 79 VAL A O 1
ATOM 616 N N . GLY A 1 80 ? -23.657 1.217 8.370 1.00 85.50 80 GLY A N 1
ATOM 617 C CA . GLY A 1 80 ? -23.307 2.580 7.974 1.00 85.50 80 GLY A CA 1
ATOM 618 C C . GLY A 1 80 ? -22.430 3.283 9.010 1.00 85.50 80 GLY A C 1
ATOM 619 O O . GLY A 1 80 ? -21.389 3.848 8.661 1.00 85.50 80 GLY A O 1
ATOM 620 N N . THR A 1 81 ? -22.794 3.187 10.290 1.00 88.06 81 THR A N 1
ATOM 621 C CA . THR A 1 81 ? -21.998 3.710 11.405 1.00 88.06 81 THR A CA 1
ATOM 622 C C . THR A 1 81 ? -20.652 3.004 11.493 1.00 88.06 81 THR A C 1
ATOM 624 O O . THR A 1 81 ? -19.629 3.676 11.579 1.00 88.06 81 THR A O 1
ATOM 627 N N . LEU A 1 82 ? -20.618 1.671 11.390 1.00 80.75 82 LEU A N 1
ATOM 628 C CA . LEU A 1 82 ? -19.376 0.901 11.442 1.00 80.75 82 LEU A CA 1
ATOM 629 C C . LEU A 1 82 ? -18.452 1.251 10.272 1.00 80.75 82 LEU A C 1
ATOM 631 O O . LEU A 1 82 ? -17.266 1.470 10.481 1.00 80.75 82 LEU A O 1
ATOM 635 N N . LYS A 1 83 ? -18.982 1.374 9.050 1.00 84.56 83 LYS A N 1
ATOM 636 C CA . LYS A 1 83 ? -18.211 1.828 7.882 1.00 84.56 83 LYS A CA 1
ATOM 637 C C . LYS A 1 83 ? -17.638 3.225 8.087 1.00 84.56 83 LYS A C 1
ATOM 639 O O . LYS A 1 83 ? -16.490 3.460 7.725 1.00 84.56 83 LYS A O 1
ATOM 644 N N . SER A 1 84 ? -18.428 4.138 8.649 1.00 85.75 84 SER A N 1
ATOM 645 C CA . SER A 1 84 ? -17.992 5.512 8.925 1.00 85.75 84 SER A CA 1
ATOM 646 C C . SER A 1 84 ? -16.881 5.536 9.970 1.00 85.75 84 SER A C 1
ATOM 648 O O . SER A 1 84 ? -15.847 6.151 9.733 1.00 85.75 84 SER A O 1
ATOM 650 N N . TYR A 1 85 ? -17.056 4.784 11.058 1.00 82.19 85 TYR A N 1
ATOM 651 C CA . TYR A 1 85 ? -16.056 4.618 12.107 1.00 82.19 85 TYR A CA 1
ATOM 652 C C . TYR A 1 85 ? -14.762 4.002 11.565 1.00 82.19 85 TYR A C 1
ATOM 654 O O . TYR A 1 85 ? -13.695 4.577 11.724 1.00 82.19 85 TYR A O 1
ATOM 662 N N . VAL A 1 86 ? -14.851 2.884 10.839 1.00 78.31 86 VAL A N 1
ATOM 663 C CA . VAL A 1 86 ? -13.697 2.221 10.210 1.00 78.31 86 VAL A CA 1
ATOM 664 C C . VAL A 1 86 ? -12.987 3.168 9.245 1.00 78.31 86 VAL A C 1
ATOM 666 O O . VAL A 1 86 ? -11.763 3.250 9.255 1.00 78.31 86 VAL A O 1
ATOM 669 N N . LYS A 1 87 ? -13.731 3.919 8.426 1.00 80.69 87 LYS A N 1
ATOM 670 C CA . LYS A 1 87 ? -13.138 4.914 7.531 1.00 80.69 87 LYS A CA 1
ATOM 671 C C . LYS A 1 87 ? -12.368 5.969 8.322 1.00 80.69 87 LYS A C 1
ATOM 673 O O . LYS A 1 87 ? -11.214 6.210 8.003 1.00 80.69 87 LYS A O 1
ATOM 678 N N . GLU A 1 88 ? -12.983 6.567 9.338 1.00 81.12 88 GLU A N 1
ATOM 679 C CA . GLU A 1 88 ? -12.345 7.580 10.184 1.00 81.12 88 GLU A CA 1
ATOM 680 C C . GLU A 1 88 ? -11.094 7.038 10.889 1.00 81.12 88 GLU A C 1
ATOM 682 O O . GLU A 1 88 ? -10.046 7.684 10.881 1.00 81.12 88 GLU A O 1
ATOM 687 N N . GLU A 1 89 ? -11.169 5.816 11.407 1.00 78.38 89 GLU A N 1
ATOM 688 C CA . GLU A 1 89 ? -10.070 5.119 12.070 1.00 78.38 89 GLU A CA 1
ATOM 689 C C . GLU A 1 89 ? -8.894 4.875 11.105 1.00 78.38 89 GLU A C 1
ATOM 691 O O . GLU A 1 89 ? -7.742 5.134 11.443 1.00 78.38 89 GLU A O 1
ATOM 696 N N . PHE A 1 90 ? -9.163 4.470 9.861 1.00 76.56 90 PHE A N 1
ATOM 697 C CA . PHE A 1 90 ? -8.121 4.215 8.858 1.00 76.56 90 PHE A CA 1
ATOM 698 C C . PHE A 1 90 ? -7.680 5.440 8.046 1.00 76.56 90 PHE A C 1
ATOM 700 O O . PHE A 1 90 ? -6.723 5.330 7.280 1.00 76.56 90 PHE A O 1
ATOM 707 N N . THR A 1 91 ? -8.332 6.600 8.172 1.00 77.06 91 THR A N 1
ATOM 708 C CA . THR A 1 91 ? -7.905 7.830 7.473 1.00 77.06 91 THR A CA 1
ATOM 709 C C . THR A 1 91 ? -7.366 8.903 8.403 1.00 77.06 91 THR A C 1
ATOM 711 O O . THR A 1 91 ? -6.456 9.639 8.026 1.00 77.06 91 THR A O 1
ATOM 714 N N . THR A 1 92 ? -7.941 9.027 9.595 1.00 78.94 92 THR A N 1
ATOM 715 C CA . THR A 1 92 ? -7.733 10.178 10.478 1.00 78.94 92 THR A CA 1
ATOM 716 C C . THR A 1 92 ? -6.873 9.809 11.680 1.00 78.94 92 THR A C 1
ATOM 718 O O . THR A 1 92 ? -6.052 10.623 12.115 1.00 78.94 92 THR A O 1
ATOM 721 N N . ASN A 1 93 ? -7.006 8.584 12.200 1.00 84.25 93 ASN A N 1
ATOM 722 C CA . ASN A 1 93 ? -6.178 8.137 13.311 1.00 84.25 93 ASN A CA 1
ATOM 723 C C . ASN A 1 93 ? -4.738 7.883 12.838 1.00 84.25 93 ASN A C 1
ATOM 725 O O . ASN A 1 93 ? -4.434 6.909 12.149 1.00 84.25 93 ASN A O 1
ATOM 729 N N . LYS A 1 94 ? -3.827 8.775 13.239 1.00 83.50 94 LYS A N 1
ATOM 730 C CA . LYS A 1 94 ? -2.403 8.701 12.889 1.00 83.50 94 LYS A CA 1
ATOM 731 C C . LYS A 1 94 ? -1.737 7.424 13.395 1.00 83.50 94 LYS A C 1
ATOM 733 O O . LYS A 1 94 ? -0.835 6.932 12.722 1.00 83.50 94 LYS A O 1
ATOM 738 N N . GLU A 1 95 ? -2.155 6.903 14.547 1.00 84.62 95 GLU A N 1
ATOM 739 C CA . GLU A 1 95 ? -1.591 5.673 15.109 1.00 84.62 95 GLU A CA 1
ATOM 740 C C . GLU A 1 95 ? -2.000 4.465 14.270 1.00 84.62 95 GLU A C 1
ATOM 742 O O . GLU A 1 95 ? -1.133 3.715 13.826 1.00 84.62 95 GLU A O 1
ATOM 747 N N . THR A 1 96 ? -3.291 4.334 13.955 1.00 79.00 96 THR A N 1
ATOM 748 C CA . THR A 1 96 ? -3.811 3.243 13.119 1.00 79.00 96 THR A CA 1
ATOM 749 C C . THR A 1 96 ? -3.245 3.300 11.701 1.00 79.00 96 THR A C 1
ATOM 751 O O . THR A 1 96 ? -2.780 2.288 11.179 1.00 79.00 96 THR A O 1
ATOM 754 N N . VAL A 1 97 ? -3.184 4.488 11.089 1.00 81.19 97 VAL A N 1
ATOM 755 C CA . VAL A 1 97 ? -2.538 4.687 9.779 1.00 81.19 97 VAL A CA 1
ATOM 756 C C . VAL A 1 97 ? -1.046 4.358 9.840 1.00 81.19 97 VAL A C 1
ATOM 758 O O . VAL A 1 97 ? -0.511 3.751 8.912 1.00 81.19 97 VAL A O 1
ATOM 761 N N . GLY A 1 98 ? -0.365 4.745 10.920 1.00 81.38 98 GLY A N 1
ATOM 762 C CA . GLY A 1 98 ? 1.044 4.438 11.146 1.00 81.38 98 GLY A CA 1
ATOM 763 C C . GLY A 1 98 ? 1.294 2.935 11.254 1.00 81.38 98 GLY A C 1
ATOM 764 O O . GLY A 1 98 ? 2.170 2.416 10.565 1.00 81.38 98 GLY A O 1
ATOM 765 N N . ALA A 1 99 ? 0.489 2.232 12.050 1.00 83.50 99 ALA A N 1
ATOM 766 C CA . ALA A 1 99 ? 0.550 0.783 12.205 1.00 83.50 99 ALA A CA 1
ATOM 767 C C . ALA A 1 99 ? 0.228 0.052 10.894 1.00 83.50 99 ALA A C 1
ATOM 769 O O . ALA A 1 99 ? 0.959 -0.857 10.512 1.00 83.50 99 ALA A O 1
ATOM 770 N N . LEU A 1 100 ? -0.803 0.485 10.159 1.00 78.62 100 LEU A N 1
ATOM 771 C CA . LEU A 1 100 ? -1.150 -0.096 8.862 1.00 78.62 100 LEU A CA 1
ATOM 772 C C . LEU A 1 100 ? -0.044 0.134 7.829 1.00 78.62 100 LEU A C 1
ATOM 774 O O . LEU A 1 100 ? 0.316 -0.780 7.096 1.00 78.62 100 LEU A O 1
ATOM 778 N N . ARG A 1 101 ? 0.529 1.342 7.776 1.00 78.88 101 ARG A N 1
ATOM 779 C CA . ARG A 1 101 ? 1.667 1.637 6.899 1.00 78.88 101 ARG A CA 1
ATOM 780 C C . ARG A 1 101 ? 2.861 0.761 7.253 1.00 78.88 101 ARG A C 1
ATOM 782 O O . ARG A 1 101 ? 3.510 0.257 6.344 1.00 78.88 101 ARG A O 1
ATOM 789 N N . LYS A 1 102 ? 3.135 0.580 8.546 1.00 80.31 102 LYS A N 1
ATOM 790 C CA . LYS A 1 102 ? 4.197 -0.301 9.025 1.00 80.31 102 LYS A CA 1
ATOM 791 C C . LYS A 1 102 ? 3.955 -1.737 8.566 1.00 80.31 102 LYS A C 1
ATOM 793 O O . LYS A 1 102 ? 4.822 -2.291 7.918 1.00 80.31 102 LYS A O 1
ATOM 798 N N . PHE A 1 103 ? 2.758 -2.273 8.786 1.00 80.94 103 PHE A N 1
ATOM 799 C CA . PHE A 1 103 ? 2.366 -3.605 8.324 1.00 80.94 103 PHE A CA 1
ATOM 800 C C . PHE A 1 103 ? 2.522 -3.762 6.801 1.00 80.94 103 PHE A C 1
ATOM 802 O O . PHE A 1 103 ? 3.175 -4.679 6.325 1.00 80.94 103 PHE A O 1
ATOM 809 N N . VAL A 1 104 ? 1.997 -2.828 6.002 1.00 77.75 104 VAL A N 1
ATOM 810 C CA . VAL A 1 104 ? 2.098 -2.916 4.535 1.00 77.75 104 VAL A CA 1
ATOM 811 C C . VAL A 1 104 ? 3.548 -2.807 4.056 1.00 77.75 104 VAL A C 1
ATOM 813 O O . VAL A 1 104 ? 3.960 -3.544 3.168 1.00 77.75 104 VAL A O 1
ATOM 816 N N . VAL A 1 105 ? 4.340 -1.888 4.605 1.00 77.56 105 VAL A N 1
ATOM 817 C CA . VAL A 1 105 ? 5.719 -1.689 4.139 1.00 77.56 105 VAL A CA 1
ATOM 818 C C . VAL A 1 105 ? 6.645 -2.781 4.666 1.00 77.56 105 VAL A C 1
ATOM 820 O O . VAL A 1 105 ? 7.377 -3.380 3.888 1.00 77.56 105 VAL A O 1
ATOM 823 N N . GLU A 1 106 ? 6.630 -3.036 5.970 1.00 78.12 106 GLU A N 1
ATOM 824 C CA . GLU A 1 106 ? 7.559 -3.963 6.617 1.00 78.12 106 GLU A CA 1
ATOM 825 C C . GLU A 1 106 ? 7.144 -5.423 6.432 1.00 78.12 106 GLU A C 1
ATOM 827 O O . GLU A 1 106 ? 8.000 -6.238 6.100 1.00 78.12 106 GLU A O 1
ATOM 832 N N . ASP A 1 107 ? 5.857 -5.748 6.575 1.00 78.25 107 ASP A N 1
ATOM 833 C CA . ASP A 1 107 ? 5.411 -7.147 6.560 1.00 78.25 107 ASP A CA 1
ATOM 834 C C . ASP A 1 107 ? 4.981 -7.624 5.168 1.00 78.25 107 ASP A C 1
ATOM 836 O O . ASP A 1 107 ? 4.996 -8.823 4.914 1.00 78.25 107 ASP A O 1
ATOM 840 N N . ILE A 1 108 ? 4.599 -6.719 4.255 1.00 76.44 108 ILE A N 1
ATOM 841 C CA . ILE A 1 108 ? 4.208 -7.092 2.883 1.00 76.44 108 ILE A CA 1
ATOM 842 C C . ILE A 1 108 ? 5.293 -6.707 1.878 1.00 76.44 108 ILE A C 1
ATOM 844 O O . ILE A 1 108 ? 5.815 -7.569 1.188 1.00 76.44 108 ILE A O 1
ATOM 848 N N . ILE A 1 109 ? 5.657 -5.428 1.754 1.00 71.50 109 ILE A N 1
ATOM 849 C CA . ILE A 1 109 ? 6.580 -4.985 0.687 1.00 71.50 109 ILE A CA 1
ATOM 850 C C . ILE A 1 109 ? 8.013 -5.478 0.931 1.00 71.50 109 ILE A C 1
ATOM 852 O O . ILE A 1 109 ? 8.724 -5.837 -0.011 1.00 71.50 109 ILE A O 1
ATOM 856 N N . CYS A 1 110 ? 8.464 -5.465 2.185 1.00 75.19 110 CYS A N 1
ATOM 857 C CA . CYS A 1 110 ? 9.800 -5.928 2.546 1.00 75.19 110 CYS A CA 1
ATOM 858 C C . CYS A 1 110 ? 9.906 -7.453 2.647 1.00 75.19 110 CYS A C 1
ATOM 860 O O . CYS A 1 110 ? 11.035 -7.951 2.709 1.00 75.19 110 CYS A O 1
ATOM 862 N N . ASP A 1 111 ? 8.784 -8.176 2.614 1.00 82.31 111 ASP A N 1
ATOM 863 C CA . ASP A 1 111 ? 8.774 -9.631 2.556 1.00 82.31 111 ASP A CA 1
ATOM 864 C C . ASP A 1 111 ? 9.494 -10.112 1.289 1.00 82.31 111 ASP A C 1
ATOM 866 O O . ASP A 1 111 ? 9.291 -9.604 0.179 1.00 82.31 111 ASP A O 1
ATOM 870 N N . THR A 1 112 ? 10.399 -11.074 1.459 1.00 85.25 112 THR A N 1
ATOM 871 C CA . THR A 1 112 ? 11.240 -11.554 0.362 1.00 85.25 112 THR A CA 1
ATOM 872 C C . THR A 1 112 ? 10.426 -12.268 -0.709 1.00 85.25 112 THR A C 1
ATOM 874 O O . THR A 1 112 ? 10.722 -12.096 -1.886 1.00 85.25 112 THR A O 1
ATOM 877 N N . TRP A 1 113 ? 9.382 -13.008 -0.325 1.00 86.44 113 TRP A N 1
ATOM 878 C CA . TRP A 1 113 ? 8.504 -13.682 -1.276 1.00 86.44 113 TRP A CA 1
ATOM 879 C C . TRP A 1 113 ? 7.704 -12.669 -2.102 1.00 86.44 113 TRP A C 1
ATOM 881 O O . TRP A 1 113 ? 7.693 -12.761 -3.326 1.00 86.44 113 TRP A O 1
ATOM 891 N N . VAL A 1 114 ? 7.112 -11.649 -1.467 1.00 80.44 114 VAL A N 1
ATOM 892 C CA . VAL A 1 114 ? 6.376 -10.588 -2.187 1.00 80.44 114 VAL A CA 1
ATOM 893 C C . VAL A 1 114 ? 7.300 -9.820 -3.128 1.00 80.44 114 VAL A C 1
ATOM 895 O O . VAL A 1 114 ? 6.923 -9.511 -4.257 1.00 80.44 114 VAL A O 1
ATOM 898 N N . ARG A 1 115 ? 8.526 -9.517 -2.690 1.00 78.44 115 ARG A N 1
ATOM 899 C CA . ARG A 1 115 ? 9.531 -8.871 -3.540 1.00 78.44 115 ARG A CA 1
ATOM 900 C C . ARG A 1 115 ? 9.848 -9.715 -4.772 1.00 78.44 115 ARG A C 1
ATOM 902 O O . ARG A 1 115 ? 9.878 -9.170 -5.875 1.00 78.44 115 ARG A O 1
ATOM 909 N N . ASP A 1 116 ? 10.097 -11.007 -4.590 1.00 85.31 116 ASP A N 1
ATOM 910 C CA . ASP A 1 116 ? 10.413 -11.916 -5.691 1.00 85.31 116 ASP A CA 1
ATOM 911 C C . ASP A 1 116 ? 9.230 -12.052 -6.657 1.00 85.31 116 ASP A C 1
ATOM 913 O O . ASP A 1 116 ? 9.427 -12.016 -7.875 1.00 85.31 116 ASP A O 1
ATOM 917 N N . GLU A 1 117 ? 8.003 -12.096 -6.133 1.00 85.94 117 GLU A N 1
ATOM 918 C CA . GLU A 1 117 ? 6.776 -12.133 -6.928 1.00 85.94 117 GLU A CA 1
ATOM 919 C C . GLU A 1 117 ? 6.584 -10.838 -7.730 1.00 85.94 117 GLU A C 1
ATOM 921 O O . GLU A 1 117 ? 6.384 -10.881 -8.941 1.00 85.94 117 GLU A O 1
ATOM 926 N N . LEU A 1 118 ? 6.754 -9.667 -7.108 1.00 79.94 118 LEU A N 1
ATOM 927 C CA . LEU A 1 118 ? 6.687 -8.374 -7.800 1.00 79.94 118 LEU A CA 1
ATOM 928 C C . LEU A 1 118 ? 7.765 -8.242 -8.884 1.00 79.94 118 LEU A C 1
ATOM 930 O O . LEU A 1 118 ? 7.506 -7.687 -9.954 1.00 79.94 118 LEU A O 1
ATOM 934 N N . ILE A 1 119 ? 8.971 -8.763 -8.639 1.00 83.62 119 ILE A N 1
ATOM 935 C CA . ILE A 1 119 ? 10.032 -8.832 -9.652 1.00 83.62 119 ILE A CA 1
ATOM 936 C C . ILE A 1 119 ? 9.617 -9.765 -10.796 1.00 83.62 119 ILE A C 1
ATOM 938 O O . ILE A 1 119 ? 9.867 -9.442 -11.958 1.00 83.62 119 ILE A O 1
ATOM 942 N N . SER A 1 120 ? 9.004 -10.910 -10.490 1.00 85.69 120 SER A N 1
ATOM 943 C CA . SER A 1 120 ? 8.502 -11.859 -11.487 1.00 85.69 120 SER A CA 1
ATOM 944 C C . SER A 1 120 ? 7.422 -11.223 -12.366 1.00 85.69 120 SER A C 1
ATOM 946 O O . SER A 1 120 ? 7.582 -11.179 -13.587 1.00 85.69 120 SER A O 1
ATOM 948 N N . MET A 1 121 ? 6.404 -10.616 -11.750 1.00 86.00 121 MET A N 1
ATOM 949 C CA . MET A 1 121 ? 5.334 -9.893 -12.441 1.00 86.00 121 MET A CA 1
ATOM 950 C C . MET A 1 121 ? 5.895 -8.769 -13.315 1.00 86.00 121 MET A C 1
ATOM 952 O O . MET A 1 121 ? 5.552 -8.660 -14.485 1.00 86.00 121 MET A O 1
ATOM 956 N N . SER A 1 122 ? 6.826 -7.970 -12.786 1.00 83.94 122 SER A N 1
ATOM 957 C CA . SER A 1 122 ? 7.470 -6.892 -13.544 1.00 83.94 122 SER A CA 1
ATOM 958 C C . SER A 1 122 ? 8.244 -7.413 -14.762 1.00 83.94 122 SER A C 1
ATOM 960 O O . SER A 1 122 ? 8.187 -6.819 -15.839 1.00 83.94 122 SER A O 1
ATOM 962 N N . LYS A 1 123 ? 8.926 -8.562 -14.642 1.00 87.88 123 LYS A N 1
ATOM 963 C CA . LYS A 1 123 ? 9.585 -9.220 -15.783 1.00 87.88 123 LYS A CA 1
ATOM 964 C C . LYS A 1 123 ? 8.579 -9.710 -16.820 1.00 87.88 123 LYS A C 1
ATOM 966 O O . LYS A 1 123 ? 8.868 -9.624 -18.011 1.00 87.88 123 LYS A O 1
ATOM 971 N N . GLU A 1 124 ? 7.446 -10.252 -16.389 1.00 87.62 124 GLU A N 1
ATOM 972 C CA . GLU A 1 124 ? 6.387 -10.725 -17.281 1.00 87.62 124 GLU A CA 1
ATOM 973 C C . GLU A 1 124 ? 5.728 -9.564 -18.027 1.00 87.62 124 GLU A C 1
ATOM 975 O O . GLU A 1 124 ? 5.751 -9.549 -19.256 1.00 87.62 124 GLU A O 1
ATOM 980 N N . THR A 1 125 ? 5.317 -8.513 -17.316 1.00 85.19 125 THR A N 1
ATOM 981 C CA . THR A 1 125 ? 4.829 -7.266 -17.921 1.00 85.19 125 THR A CA 1
ATOM 982 C C . THR A 1 125 ? 5.870 -6.646 -18.856 1.00 85.19 125 THR A C 1
ATOM 984 O O . THR A 1 125 ? 5.539 -6.160 -19.933 1.00 85.19 125 THR A O 1
ATOM 987 N N . GLY A 1 126 ? 7.157 -6.701 -18.500 1.00 84.19 126 GLY A N 1
ATOM 988 C CA . GLY A 1 126 ? 8.238 -6.250 -19.374 1.00 84.19 126 GLY A CA 1
ATOM 989 C C . GLY A 1 126 ? 8.302 -7.020 -20.697 1.00 84.19 126 GLY A C 1
ATOM 990 O O . GLY A 1 126 ? 8.533 -6.416 -21.744 1.00 84.19 126 GLY A O 1
ATOM 991 N N . LYS A 1 127 ? 8.059 -8.339 -20.684 1.00 87.75 127 LYS A N 1
ATOM 992 C CA . LYS A 1 127 ? 7.975 -9.147 -21.912 1.00 87.75 127 LYS A CA 1
ATOM 993 C C . LYS A 1 127 ? 6.761 -8.760 -22.749 1.00 87.75 127 LYS A C 1
ATOM 995 O O . LYS A 1 127 ? 6.907 -8.622 -23.959 1.00 87.75 127 LYS A O 1
ATOM 1000 N N . GLU A 1 128 ? 5.606 -8.564 -22.119 1.00 84.88 128 GLU A N 1
ATOM 1001 C CA . GLU A 1 128 ? 4.377 -8.134 -22.798 1.00 84.88 128 GLU A CA 1
ATOM 1002 C C . GLU A 1 128 ? 4.566 -6.773 -23.480 1.00 84.88 128 GLU A C 1
ATOM 1004 O O . GLU A 1 128 ? 4.267 -6.628 -24.661 1.00 84.88 128 GLU A O 1
ATOM 1009 N N . ILE A 1 129 ? 5.173 -5.807 -22.783 1.00 84.19 129 ILE A N 1
ATOM 1010 C CA . ILE A 1 129 ? 5.482 -4.475 -23.324 1.00 84.19 129 ILE A CA 1
ATOM 1011 C C . ILE A 1 129 ? 6.404 -4.553 -24.547 1.00 84.19 129 ILE A C 1
ATOM 1013 O O . ILE A 1 129 ? 6.214 -3.809 -25.504 1.00 84.19 129 ILE A O 1
ATOM 1017 N N . ILE A 1 130 ? 7.417 -5.427 -24.526 1.00 87.50 130 ILE A N 1
ATOM 1018 C CA . ILE A 1 130 ? 8.351 -5.590 -25.655 1.00 87.50 130 ILE A CA 1
ATOM 1019 C C . ILE A 1 130 ? 7.665 -6.253 -26.857 1.00 87.50 130 ILE A C 1
ATOM 1021 O O . ILE A 1 130 ? 8.042 -5.990 -27.999 1.00 87.50 130 ILE A O 1
ATOM 1025 N N . GLN A 1 131 ? 6.684 -7.121 -26.609 1.00 89.81 131 GLN A N 1
ATOM 1026 C CA . GLN A 1 131 ? 5.923 -7.804 -27.654 1.00 89.81 131 GLN A CA 1
ATOM 1027 C C . GLN A 1 131 ? 4.819 -6.933 -28.255 1.00 89.81 131 GLN A C 1
ATOM 1029 O O . GLN A 1 131 ? 4.394 -7.218 -29.372 1.00 89.81 131 GLN A O 1
ATOM 1034 N N . ASP A 1 132 ? 4.368 -5.894 -27.550 1.00 89.38 132 ASP A N 1
ATOM 1035 C CA . ASP A 1 132 ? 3.354 -4.970 -28.043 1.00 89.38 132 ASP A CA 1
ATOM 1036 C C . ASP A 1 132 ? 3.974 -3.910 -28.980 1.00 89.38 132 ASP A C 1
ATOM 1038 O O . ASP A 1 132 ? 4.650 -2.984 -28.511 1.00 89.38 132 ASP A O 1
ATOM 1042 N N . PRO A 1 133 ? 3.720 -3.981 -30.304 1.00 87.94 133 PRO A N 1
ATOM 1043 C CA . PRO A 1 133 ? 4.257 -3.021 -31.263 1.00 87.94 133 PRO A CA 1
ATOM 1044 C C . PRO A 1 133 ? 3.672 -1.609 -31.106 1.00 87.94 133 PRO A C 1
ATOM 1046 O O . PRO A 1 133 ? 4.243 -0.656 -31.639 1.00 87.94 133 PRO A O 1
ATOM 1049 N N . ALA A 1 134 ? 2.549 -1.441 -30.395 1.00 89.88 134 ALA A N 1
ATOM 1050 C CA . ALA A 1 134 ? 2.015 -0.120 -30.068 1.00 89.88 134 ALA A CA 1
ATOM 1051 C C . ALA A 1 134 ? 2.849 0.582 -28.982 1.00 89.88 134 ALA A C 1
ATOM 1053 O O . ALA A 1 134 ? 2.851 1.813 -28.906 1.00 89.88 134 ALA A O 1
ATOM 1054 N N . ILE A 1 135 ? 3.570 -0.186 -28.159 1.00 83.75 135 ILE A N 1
ATOM 1055 C CA . ILE A 1 135 ? 4.335 0.322 -27.019 1.00 83.75 135 ILE A CA 1
ATOM 1056 C C . ILE A 1 135 ? 5.837 0.325 -27.340 1.00 83.75 135 ILE A C 1
ATOM 1058 O O . ILE A 1 135 ? 6.492 1.368 -27.238 1.00 83.75 135 ILE A O 1
ATOM 1062 N N . TYR A 1 136 ? 6.395 -0.804 -27.784 1.00 83.12 136 TYR A N 1
ATOM 1063 C CA . TYR A 1 136 ? 7.819 -0.952 -28.084 1.00 83.12 136 TYR A CA 1
ATOM 1064 C C . TYR A 1 136 ? 8.101 -1.023 -29.601 1.00 83.12 136 TYR A C 1
ATOM 1066 O O . TYR A 1 136 ? 7.402 -1.721 -30.329 1.00 83.12 136 TYR A O 1
ATOM 1074 N N . PRO A 1 137 ? 9.152 -0.348 -30.114 1.00 84.81 137 PRO A N 1
ATOM 1075 C CA . PRO A 1 137 ? 10.088 0.506 -29.383 1.00 84.81 137 PRO A CA 1
ATOM 1076 C C . PRO A 1 137 ? 9.608 1.956 -29.218 1.00 84.81 137 PRO A C 1
ATOM 1078 O O . PRO A 1 137 ? 10.186 2.683 -28.417 1.00 84.81 137 PRO A O 1
ATOM 1081 N N . GLY A 1 138 ? 8.588 2.394 -29.964 1.00 90.00 138 GLY A N 1
ATOM 1082 C CA . GLY A 1 138 ? 8.260 3.814 -30.140 1.00 90.00 138 GLY A CA 1
ATOM 1083 C C . GLY A 1 138 ? 7.915 4.555 -28.847 1.00 90.00 138 GLY A C 1
ATOM 1084 O O . GLY A 1 138 ? 8.659 5.444 -28.424 1.00 90.00 138 GLY A O 1
ATOM 1085 N N . LEU A 1 139 ? 6.796 4.192 -28.215 1.00 86.69 139 LEU A N 1
ATOM 1086 C CA . LEU A 1 139 ? 6.311 4.862 -27.007 1.00 86.69 139 LEU A CA 1
ATOM 1087 C C . LEU A 1 139 ? 7.300 4.697 -25.847 1.00 86.69 139 LEU A C 1
ATOM 1089 O O . LEU A 1 139 ? 7.621 5.674 -25.174 1.00 86.69 139 LEU A O 1
ATOM 1093 N N . SER A 1 140 ? 7.844 3.492 -25.661 1.00 83.75 140 SER A N 1
ATOM 1094 C CA . SER A 1 140 ? 8.839 3.200 -24.623 1.00 83.75 140 SER A CA 1
ATOM 1095 C C . SER A 1 140 ? 10.085 4.078 -24.744 1.00 83.75 140 SER A C 1
ATOM 1097 O O . SER A 1 140 ? 10.535 4.645 -23.751 1.00 83.75 140 SER A O 1
ATOM 1099 N N . MET A 1 141 ? 10.635 4.228 -25.954 1.00 86.69 141 MET A N 1
ATOM 1100 C CA . MET A 1 141 ? 11.806 5.080 -26.185 1.00 86.69 141 MET A CA 1
ATOM 1101 C C . MET A 1 141 ? 11.486 6.554 -25.970 1.00 86.69 141 MET A C 1
ATOM 1103 O O . MET A 1 141 ? 12.315 7.280 -25.424 1.00 86.69 141 MET A O 1
ATOM 1107 N N . HIS A 1 142 ? 10.291 7.002 -26.362 1.00 88.56 142 HIS A N 1
ATOM 1108 C CA . HIS A 1 142 ? 9.879 8.377 -26.116 1.00 88.56 142 HIS A CA 1
ATOM 1109 C C . HIS A 1 142 ? 9.774 8.671 -24.615 1.00 88.56 142 HIS A C 1
ATOM 1111 O O . HIS A 1 142 ? 10.362 9.644 -24.148 1.00 88.56 142 HIS A O 1
ATOM 1117 N N . LEU A 1 143 ? 9.111 7.795 -23.853 1.00 87.19 143 LEU A N 1
ATOM 1118 C CA . LEU A 1 143 ? 8.999 7.914 -22.399 1.00 87.19 143 LEU A CA 1
ATOM 1119 C C . LEU A 1 143 ? 10.370 7.857 -21.716 1.00 87.19 143 LEU A C 1
ATOM 1121 O O . LEU A 1 143 ? 10.636 8.655 -20.821 1.00 87.19 143 LEU A O 1
ATOM 1125 N N . LEU A 1 144 ? 11.262 6.969 -22.166 1.00 85.69 144 LEU A N 1
ATOM 1126 C CA . LEU A 1 144 ? 12.628 6.884 -21.651 1.00 85.69 144 LEU A CA 1
ATOM 1127 C C . LEU A 1 144 ? 13.419 8.166 -21.937 1.00 85.69 144 LEU A C 1
ATOM 1129 O O . LEU A 1 144 ? 14.114 8.659 -21.054 1.00 85.69 144 LEU A O 1
ATOM 1133 N N . ALA A 1 145 ? 13.299 8.728 -23.142 1.00 88.25 145 ALA A N 1
ATOM 1134 C CA . ALA A 1 145 ? 13.945 9.985 -23.503 1.00 88.25 145 ALA A CA 1
ATOM 1135 C C . ALA A 1 145 ? 13.414 11.157 -22.664 1.00 88.25 145 ALA A C 1
ATOM 1137 O O . ALA A 1 145 ? 14.207 11.950 -22.159 1.00 88.25 145 ALA A O 1
ATOM 1138 N N . SER A 1 146 ? 12.096 11.237 -22.458 1.00 89.62 146 SER A N 1
ATOM 1139 C CA . SER A 1 146 ? 11.469 12.248 -21.602 1.00 89.62 146 SER A CA 1
ATOM 1140 C C . SER A 1 146 ? 11.911 12.118 -20.144 1.00 89.62 146 SER A C 1
ATOM 1142 O O . SER A 1 146 ? 12.333 13.106 -19.547 1.00 89.62 146 SER A O 1
ATOM 1144 N N . ALA A 1 147 ? 11.895 10.905 -19.590 1.00 85.25 147 ALA A N 1
ATOM 1145 C CA . ALA A 1 147 ? 12.342 10.646 -18.224 1.00 85.25 147 ALA A CA 1
ATOM 1146 C C . ALA A 1 147 ? 13.841 10.932 -18.048 1.00 85.25 147 ALA A C 1
ATOM 1148 O O . ALA A 1 147 ? 14.251 11.525 -17.052 1.00 85.25 147 ALA A O 1
ATOM 1149 N N . ALA A 1 148 ? 14.671 10.565 -19.031 1.00 86.19 148 ALA A N 1
ATOM 1150 C CA . ALA A 1 148 ? 16.088 10.905 -19.035 1.00 86.19 148 ALA A CA 1
ATOM 1151 C C . ALA A 1 148 ? 16.282 12.425 -19.073 1.00 86.19 148 ALA A C 1
ATOM 1153 O O . ALA A 1 148 ? 17.056 12.960 -18.285 1.00 86.19 148 ALA A O 1
ATOM 1154 N N . GLN A 1 149 ? 15.553 13.138 -19.932 1.00 88.62 149 GLN A N 1
ATOM 1155 C CA . GLN A 1 149 ? 15.615 14.594 -20.011 1.00 88.62 149 GLN A CA 1
ATOM 1156 C C . GLN A 1 149 ? 15.216 15.261 -18.687 1.00 88.62 149 GLN A C 1
ATOM 1158 O O . GLN A 1 149 ? 15.905 16.180 -18.246 1.00 88.62 149 GLN A O 1
ATOM 1163 N N . GLU A 1 150 ? 14.151 14.796 -18.036 1.00 86.31 150 GLU A N 1
ATOM 1164 C CA . GLU A 1 150 ? 13.736 15.288 -16.720 1.00 86.31 150 GLU A CA 1
ATOM 1165 C C . GLU A 1 150 ? 14.800 14.990 -15.653 1.00 86.31 150 GLU A C 1
ATOM 1167 O O . GLU A 1 150 ? 15.217 15.885 -14.915 1.00 86.31 150 GLU A O 1
ATOM 1172 N N . GLY A 1 151 ? 15.342 13.768 -15.644 1.00 83.31 151 GLY A N 1
ATOM 1173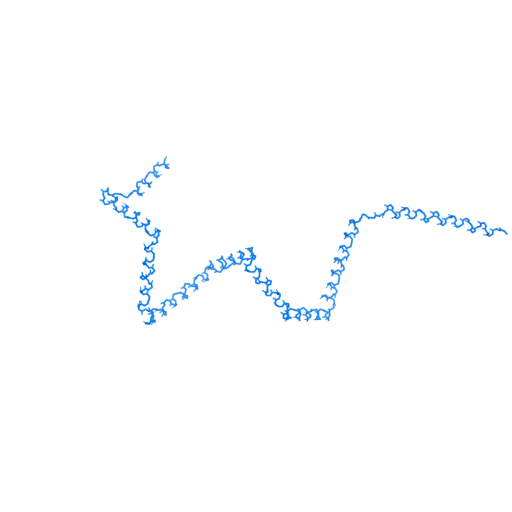 C CA . GLY A 1 151 ? 16.438 13.356 -14.768 1.00 83.31 151 GLY A CA 1
ATOM 1174 C C . GLY A 1 151 ? 17.683 14.238 -14.914 1.00 83.31 151 GLY A C 1
ATOM 1175 O O . GLY A 1 151 ? 18.244 14.687 -13.912 1.00 83.31 151 GLY A O 1
ATOM 1176 N N . LEU A 1 152 ? 18.068 14.569 -16.150 1.00 81.88 152 LEU A N 1
ATOM 1177 C CA . LEU A 1 152 ? 19.190 15.464 -16.464 1.00 81.88 152 LEU A CA 1
ATOM 1178 C C . LEU A 1 152 ? 18.964 16.905 -15.973 1.00 81.88 152 LEU A C 1
ATOM 1180 O O . LEU A 1 152 ? 19.922 17.649 -15.749 1.00 81.88 152 LEU A O 1
ATOM 1184 N N . GLN A 1 153 ? 17.708 17.321 -15.798 1.00 86.38 153 GLN A N 1
ATOM 1185 C CA . GLN A 1 153 ? 17.367 18.652 -15.298 1.00 86.38 153 GLN A CA 1
ATOM 1186 C C . GLN A 1 153 ? 17.373 18.741 -13.769 1.00 86.38 153 GLN A C 1
ATOM 1188 O O . GLN A 1 153 ? 17.437 19.857 -13.235 1.00 86.38 153 GLN A O 1
ATOM 1193 N N . THR A 1 154 ? 17.366 17.602 -13.068 1.00 87.25 154 THR A N 1
ATOM 1194 C CA . THR A 1 154 ? 17.352 17.576 -11.603 1.00 87.25 154 THR A CA 1
ATOM 1195 C C . THR A 1 154 ? 18.616 18.216 -11.004 1.00 87.25 154 THR A C 1
ATOM 1197 O O . THR A 1 154 ? 19.720 18.059 -11.541 1.00 87.25 154 THR A O 1
ATOM 1200 N N . PRO A 1 155 ? 18.501 18.925 -9.863 1.00 87.12 155 PRO A N 1
ATOM 1201 C CA . PRO A 1 155 ? 19.660 19.479 -9.160 1.00 87.12 155 PRO A CA 1
ATOM 1202 C C . PRO A 1 155 ? 20.697 18.410 -8.797 1.00 87.12 155 PRO A C 1
ATOM 1204 O O . PRO A 1 155 ? 21.890 18.627 -8.988 1.00 87.12 155 PRO A O 1
ATOM 1207 N N . ALA A 1 156 ? 20.234 17.230 -8.373 1.00 86.81 156 ALA A N 1
ATOM 1208 C CA . ALA A 1 156 ? 21.092 16.105 -8.014 1.00 86.81 156 ALA A CA 1
ATOM 1209 C C . ALA A 1 156 ? 21.988 15.663 -9.180 1.00 86.81 156 ALA A C 1
ATOM 1211 O O . ALA A 1 156 ? 23.192 15.484 -8.994 1.00 86.81 156 ALA A O 1
ATOM 1212 N N . PHE A 1 157 ? 21.431 15.547 -10.392 1.00 83.62 157 PHE A N 1
ATOM 1213 C CA . PHE A 1 157 ? 22.230 15.223 -11.571 1.00 83.62 157 PHE A CA 1
ATOM 1214 C C . PHE A 1 157 ? 23.230 16.334 -11.902 1.00 83.62 157 PHE A C 1
ATOM 1216 O O . PHE A 1 157 ? 24.393 16.049 -12.177 1.00 83.62 157 PHE A O 1
ATOM 1223 N N . LYS A 1 158 ? 22.818 17.606 -11.835 1.00 84.69 158 LYS A N 1
ATOM 1224 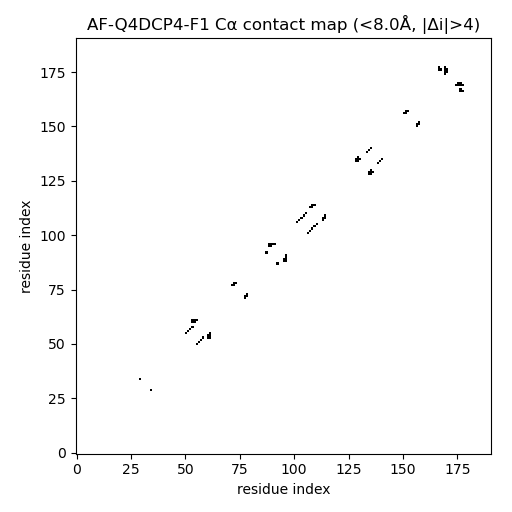C CA . LYS A 1 158 ? 23.717 18.746 -12.090 1.00 84.69 158 LYS A CA 1
ATOM 1225 C C . LYS A 1 158 ? 24.889 18.787 -11.114 1.00 84.69 158 LYS A C 1
ATOM 1227 O O . LYS A 1 158 ? 26.014 19.058 -11.533 1.00 84.69 158 LYS A O 1
ATOM 1232 N N . ASP A 1 159 ? 24.642 18.514 -9.838 1.00 89.31 159 ASP A N 1
ATOM 1233 C CA . ASP A 1 159 ? 25.688 18.471 -8.819 1.00 89.31 159 ASP A CA 1
ATOM 1234 C C . ASP A 1 159 ? 26.619 17.273 -9.030 1.00 89.31 159 ASP A C 1
ATOM 1236 O O . ASP A 1 159 ? 27.839 17.446 -9.022 1.00 89.31 159 ASP A O 1
ATOM 1240 N N . ALA A 1 160 ? 26.071 16.090 -9.330 1.00 85.25 160 ALA A N 1
ATOM 1241 C 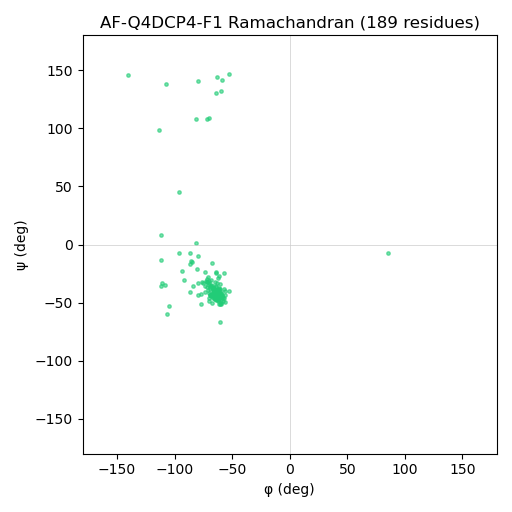CA . ALA A 1 160 ? 26.863 14.910 -9.676 1.00 85.25 160 ALA A CA 1
ATOM 1242 C C . ALA A 1 160 ? 27.736 15.149 -10.920 1.00 85.25 160 ALA A C 1
ATOM 1244 O O . ALA A 1 160 ? 28.934 14.862 -10.903 1.00 85.25 160 ALA A O 1
ATOM 1245 N N . LEU A 1 161 ? 27.169 15.748 -11.972 1.00 86.06 161 LEU A N 1
ATOM 1246 C CA . LEU A 1 161 ? 27.885 16.106 -13.193 1.00 86.06 161 LEU A CA 1
ATOM 1247 C C . LEU A 1 161 ? 28.989 17.131 -12.912 1.00 86.06 161 LEU A C 1
ATOM 1249 O O . LEU A 1 161 ? 30.109 16.975 -13.396 1.00 86.06 161 LEU A O 1
ATOM 1253 N N . ARG A 1 162 ? 28.714 18.160 -12.101 1.00 87.12 162 ARG A N 1
ATOM 1254 C CA . ARG A 1 162 ? 29.716 19.161 -11.705 1.00 87.12 162 ARG A CA 1
ATOM 1255 C C . ARG A 1 162 ? 30.875 18.514 -10.946 1.00 87.12 162 ARG A C 1
ATOM 1257 O O . ARG A 1 162 ? 32.031 18.830 -11.227 1.00 87.12 162 ARG A O 1
ATOM 1264 N N . CYS A 1 163 ? 30.583 17.612 -10.010 1.00 84.75 163 CYS A N 1
ATOM 1265 C CA . CYS A 1 163 ? 31.598 16.858 -9.278 1.00 84.75 163 CYS A CA 1
ATOM 1266 C C . CYS A 1 163 ? 32.433 15.983 -10.220 1.00 84.75 163 CYS A C 1
ATOM 1268 O O . CYS A 1 163 ? 33.660 16.048 -10.173 1.00 84.75 163 CYS A O 1
ATOM 1270 N N . ALA A 1 164 ? 31.792 15.239 -11.124 1.00 84.00 164 ALA A N 1
ATOM 1271 C CA . ALA A 1 164 ? 32.476 14.389 -12.095 1.00 84.00 164 ALA A CA 1
ATOM 1272 C C . ALA A 1 164 ? 33.385 15.195 -13.037 1.00 84.00 164 ALA A C 1
ATOM 1274 O O . ALA A 1 164 ? 34.547 14.837 -13.222 1.00 84.00 164 ALA A O 1
ATOM 1275 N N . LEU A 1 165 ? 32.900 16.319 -13.575 1.00 86.94 165 LEU A N 1
ATOM 1276 C CA . LEU A 1 165 ? 33.691 17.216 -14.423 1.00 86.94 165 LEU A CA 1
ATOM 1277 C C . LEU A 1 165 ? 34.876 17.819 -13.668 1.00 86.94 165 LEU A C 1
ATOM 1279 O O . LEU A 1 165 ? 35.978 17.877 -14.206 1.00 86.94 165 LEU A O 1
ATOM 1283 N N . ARG A 1 166 ? 34.678 18.233 -12.412 1.00 83.50 166 ARG A N 1
ATOM 1284 C CA . ARG A 1 166 ? 35.765 18.739 -11.567 1.00 83.50 166 ARG A CA 1
ATOM 1285 C C . ARG A 1 166 ? 36.819 17.659 -11.334 1.00 83.50 166 ARG A C 1
ATOM 1287 O O . ARG A 1 166 ? 38.001 17.940 -11.491 1.00 83.50 166 ARG A O 1
ATOM 1294 N N . SER A 1 167 ? 36.414 16.439 -10.992 1.00 79.75 167 SER A N 1
ATOM 1295 C CA . SER A 1 167 ? 37.338 15.316 -10.802 1.00 79.75 167 SER A CA 1
ATOM 1296 C C . SER A 1 167 ? 38.086 14.970 -12.089 1.00 79.75 167 SER A C 1
ATOM 1298 O O . SER A 1 167 ? 39.303 14.819 -12.054 1.00 79.75 167 SER A O 1
ATOM 1300 N N . ALA A 1 168 ? 37.397 14.929 -13.233 1.00 80.81 168 ALA A N 1
ATOM 1301 C CA . ALA A 1 168 ? 38.020 14.704 -14.536 1.00 80.81 168 ALA A CA 1
ATOM 1302 C C . ALA A 1 168 ? 39.028 15.808 -14.887 1.00 80.81 168 ALA A C 1
ATOM 1304 O O . ALA A 1 168 ? 40.124 15.510 -15.351 1.00 80.81 168 ALA A O 1
ATOM 1305 N N . PHE A 1 169 ? 38.697 17.07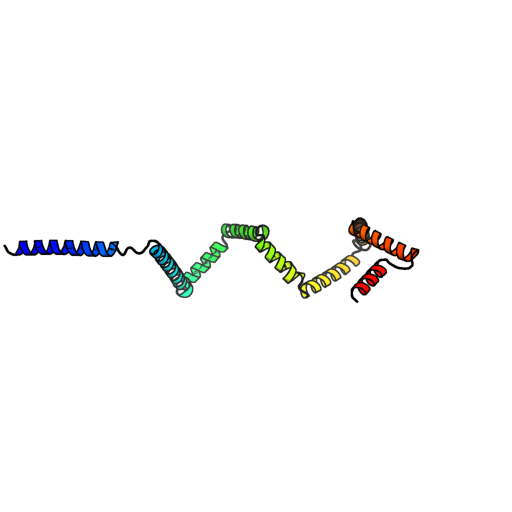0 -14.601 1.00 82.81 169 PHE A N 1
ATOM 1306 C CA . PHE A 1 169 ? 39.609 18.198 -14.773 1.00 82.81 169 PHE A CA 1
ATOM 1307 C C . PHE A 1 169 ? 40.867 18.056 -13.905 1.00 82.81 169 PHE A C 1
ATOM 1309 O O . PHE A 1 169 ? 41.971 18.241 -14.406 1.00 82.81 169 PHE A O 1
ATOM 1316 N N . TRP A 1 170 ? 40.728 17.680 -12.629 1.00 74.81 170 TRP A N 1
ATOM 1317 C CA . TRP A 1 170 ? 41.881 17.442 -11.751 1.00 74.81 170 TRP A CA 1
ATOM 1318 C C . TRP A 1 170 ? 42.754 16.285 -12.233 1.00 74.81 170 TRP A C 1
ATOM 1320 O O . TRP A 1 170 ? 43.974 16.418 -12.262 1.00 74.81 170 TRP A O 1
ATOM 1330 N N . VAL A 1 171 ? 42.142 15.182 -12.665 1.00 80.38 171 VAL A N 1
ATOM 1331 C CA . VAL A 1 171 ? 42.876 14.045 -13.233 1.00 80.38 171 VAL A CA 1
ATOM 1332 C C . VAL A 1 171 ? 43.599 14.450 -14.519 1.00 80.38 171 VAL A C 1
ATOM 1334 O O . VAL A 1 171 ? 44.762 14.103 -14.685 1.00 80.38 171 VAL A O 1
ATOM 1337 N N . ALA A 1 172 ? 42.964 15.226 -15.398 1.00 81.12 172 ALA A N 1
ATOM 1338 C CA . ALA A 1 172 ? 43.576 15.673 -16.647 1.00 81.12 172 ALA A CA 1
ATOM 1339 C C . ALA A 1 172 ? 44.710 16.692 -16.436 1.00 81.12 172 ALA A C 1
ATOM 1341 O O . ALA A 1 172 ? 45.710 16.642 -17.146 1.00 81.12 172 ALA A O 1
ATOM 1342 N N . LEU A 1 173 ? 44.565 17.615 -15.479 1.00 78.69 173 LEU A N 1
ATOM 1343 C CA . LEU A 1 173 ? 45.527 18.697 -15.256 1.00 78.69 173 LEU A CA 1
ATOM 1344 C C . LEU A 1 173 ? 46.678 18.297 -14.321 1.00 78.69 173 LEU A C 1
ATOM 1346 O O . LEU A 1 173 ? 47.818 18.692 -14.546 1.00 78.69 173 LEU A O 1
ATOM 1350 N N . VAL A 1 174 ? 46.380 17.552 -13.254 1.00 75.88 174 VAL A N 1
ATOM 1351 C CA . VAL A 1 174 ? 47.325 17.238 -12.164 1.00 75.88 174 VAL A CA 1
ATOM 1352 C C . VAL A 1 174 ? 47.712 15.756 -12.145 1.00 75.88 174 VAL A C 1
ATOM 1354 O O . VAL A 1 174 ? 48.677 15.380 -11.485 1.00 75.88 174 VAL A O 1
ATOM 1357 N N . GLY A 1 175 ? 46.997 14.898 -12.878 1.00 74.81 175 GLY A N 1
ATOM 1358 C CA . GLY A 1 175 ? 47.251 13.455 -12.929 1.00 74.81 175 GLY A CA 1
ATOM 1359 C C . GLY A 1 175 ? 46.585 12.652 -11.808 1.00 74.81 175 GLY A C 1
ATOM 1360 O O . GLY A 1 175 ? 46.601 11.425 -11.854 1.00 74.81 175 GLY A O 1
ATOM 1361 N N . PHE A 1 176 ? 45.965 13.306 -10.817 1.00 66.81 176 PHE A N 1
ATOM 1362 C CA . PHE A 1 176 ? 45.357 12.637 -9.663 1.00 66.81 176 PHE A CA 1
ATOM 1363 C C . PHE A 1 176 ? 44.030 13.284 -9.255 1.00 66.81 176 PHE A C 1
ATOM 1365 O O . PHE A 1 176 ? 43.845 14.496 -9.356 1.00 66.81 176 PHE A O 1
ATOM 1372 N N . SER A 1 177 ? 43.096 12.460 -8.772 1.00 71.25 177 SER A N 1
ATOM 1373 C CA . SER A 1 177 ? 41.797 12.918 -8.267 1.00 71.25 177 SER A CA 1
ATOM 1374 C C . SER A 1 177 ? 41.926 13.473 -6.838 1.00 71.25 177 SER A C 1
ATOM 1376 O O . SER A 1 177 ? 42.615 12.865 -6.014 1.00 71.25 177 SER A O 1
ATOM 1378 N N . PRO A 1 178 ? 41.233 14.571 -6.481 1.00 66.06 178 PRO A N 1
ATOM 1379 C CA . PRO A 1 178 ? 41.251 15.114 -5.120 1.00 66.06 178 PRO A CA 1
ATOM 1380 C C . PRO A 1 178 ? 40.713 14.130 -4.070 1.00 66.06 178 PRO A C 1
ATOM 1382 O O . PRO A 1 178 ? 41.136 14.179 -2.916 1.00 66.06 178 PRO A O 1
ATOM 1385 N N . GLU A 1 179 ? 39.831 13.200 -4.451 1.00 66.56 179 GLU A N 1
ATOM 1386 C CA . GLU A 1 179 ? 39.358 12.149 -3.538 1.00 66.56 179 GLU A CA 1
ATOM 1387 C C . GLU A 1 179 ? 40.490 11.226 -3.080 1.00 66.56 179 GLU A C 1
ATOM 1389 O O . GLU A 1 179 ? 40.497 10.781 -1.931 1.00 66.56 179 GLU A O 1
ATOM 1394 N N . PHE A 1 180 ? 41.480 10.986 -3.946 1.00 60.75 180 PHE A N 1
ATOM 1395 C CA . PHE A 1 180 ? 42.663 10.206 -3.596 1.00 60.75 180 PHE A CA 1
ATOM 1396 C C . PHE A 1 180 ? 43.474 10.922 -2.520 1.00 60.75 180 PHE A C 1
AT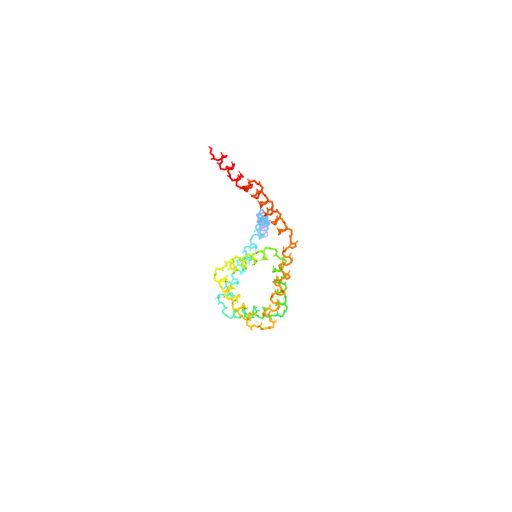OM 1398 O O . PHE A 1 180 ? 43.795 10.319 -1.503 1.00 60.75 180 PHE A O 1
ATOM 1405 N N . ILE A 1 181 ? 43.694 12.231 -2.681 1.00 59.66 181 ILE A N 1
ATOM 1406 C CA . ILE A 1 181 ? 44.397 13.059 -1.691 1.00 59.66 181 ILE A CA 1
ATOM 1407 C C . ILE A 1 181 ? 43.667 13.023 -0.343 1.00 59.66 181 ILE A C 1
ATOM 1409 O O . ILE A 1 181 ? 44.298 12.847 0.697 1.00 59.66 181 ILE A O 1
ATOM 1413 N N . PHE A 1 182 ? 42.337 13.149 -0.342 1.00 64.62 182 PHE A N 1
ATOM 1414 C CA . PHE A 1 182 ? 41.562 13.137 0.899 1.00 64.62 182 PHE A CA 1
ATOM 1415 C C . PHE A 1 182 ? 41.609 11.772 1.601 1.00 64.62 182 PHE A C 1
ATOM 1417 O O . PHE A 1 182 ? 41.745 11.701 2.824 1.00 64.62 182 PHE A O 1
ATOM 1424 N N . LYS A 1 183 ? 41.545 10.676 0.835 1.00 69.50 183 LYS A N 1
ATOM 1425 C CA . LYS A 1 183 ? 41.681 9.313 1.365 1.00 69.50 183 LYS A CA 1
ATOM 1426 C C . LYS A 1 183 ? 43.088 9.061 1.920 1.00 69.50 183 LYS A C 1
ATOM 1428 O O . LYS A 1 183 ? 43.212 8.486 2.999 1.00 69.50 183 LYS A O 1
ATOM 1433 N N . GLU A 1 184 ? 44.122 9.552 1.239 1.00 64.81 184 GLU A N 1
ATOM 1434 C CA . GLU A 1 184 ? 45.518 9.502 1.689 1.00 64.81 184 GLU A CA 1
ATOM 1435 C C . GLU A 1 184 ? 45.707 10.269 3.011 1.00 64.81 184 GLU A C 1
ATOM 1437 O O . GLU A 1 184 ? 46.285 9.743 3.962 1.00 64.81 184 GLU A O 1
ATOM 1442 N N . MET A 1 185 ? 45.164 11.491 3.109 1.00 67.31 185 MET A N 1
ATOM 1443 C CA . MET A 1 185 ? 45.221 12.305 4.330 1.00 67.31 185 MET A CA 1
ATOM 1444 C C . MET A 1 185 ? 44.476 11.648 5.494 1.00 67.31 185 MET A C 1
ATOM 1446 O O . MET A 1 185 ? 44.975 11.638 6.618 1.00 67.31 185 MET A O 1
ATOM 1450 N N . LYS A 1 186 ? 43.296 11.067 5.240 1.00 67.94 186 LYS A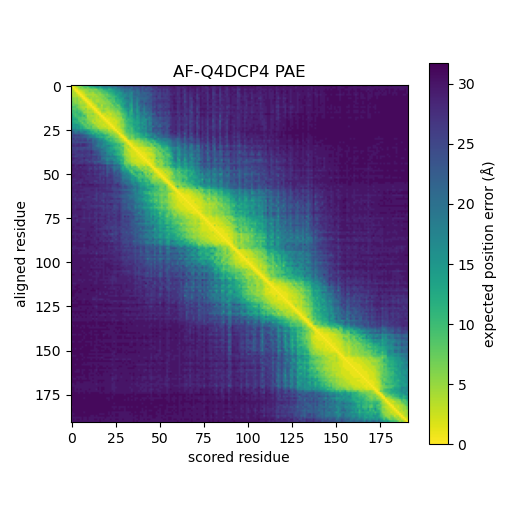 N 1
ATOM 1451 C CA . LYS A 1 186 ? 42.526 10.376 6.281 1.00 67.94 186 LYS A CA 1
ATOM 1452 C C . LYS A 1 186 ? 43.264 9.148 6.812 1.00 67.94 186 LYS A C 1
ATOM 1454 O O . LYS A 1 186 ? 43.294 8.955 8.022 1.00 67.94 186 LYS A O 1
ATOM 1459 N N . ASN A 1 187 ? 43.892 8.365 5.934 1.00 63.53 187 ASN A N 1
ATOM 1460 C CA . ASN A 1 187 ? 44.703 7.221 6.351 1.00 63.53 187 ASN A CA 1
ATOM 1461 C C . ASN A 1 187 ? 45.923 7.646 7.180 1.00 63.53 187 ASN A C 1
ATOM 1463 O O . ASN A 1 187 ? 46.249 6.965 8.147 1.00 63.53 187 ASN A O 1
ATOM 1467 N N . ARG A 1 188 ? 46.557 8.785 6.865 1.00 61.81 188 ARG A N 1
ATOM 1468 C CA . ARG A 1 188 ? 47.668 9.317 7.675 1.00 61.81 188 ARG A CA 1
ATOM 1469 C C . ARG A 1 188 ? 47.243 9.808 9.059 1.00 61.81 188 ARG A C 1
ATOM 1471 O O . ARG A 1 188 ? 48.030 9.698 9.982 1.00 61.81 188 ARG A O 1
ATOM 1478 N N . ASN A 1 189 ? 46.018 10.306 9.219 1.00 62.28 189 ASN A N 1
ATOM 1479 C CA . ASN A 1 189 ? 45.491 10.741 10.521 1.00 62.28 189 ASN A CA 1
ATOM 1480 C C . ASN A 1 189 ? 44.948 9.588 11.390 1.00 62.28 189 ASN A C 1
ATOM 1482 O O . ASN A 1 189 ? 44.386 9.842 12.456 1.00 62.28 189 ASN A O 1
ATOM 1486 N N . HIS A 1 190 ? 45.013 8.339 10.927 1.00 56.19 190 HIS A N 1
ATOM 1487 C CA . HIS A 1 190 ? 44.633 7.151 11.706 1.00 56.19 190 HIS A CA 1
ATOM 1488 C C . HIS A 1 190 ? 45.839 6.263 12.065 1.00 56.19 190 HIS A C 1
ATOM 1490 O O . HIS A 1 190 ? 45.641 5.171 12.596 1.00 56.19 190 HIS A O 1
ATOM 1496 N N . GLN A 1 191 ? 47.063 6.732 11.802 1.00 47.69 191 GLN A N 1
ATOM 1497 C CA . GLN A 1 191 ? 48.314 6.200 12.357 1.00 47.69 191 GLN A CA 1
ATOM 1498 C C . GLN A 1 191 ? 48.853 7.161 13.412 1.00 47.69 191 GLN A C 1
ATOM 1500 O O . GLN A 1 191 ? 49.429 6.653 14.397 1.00 47.69 191 GLN A O 1
#

Mean predicted aligned error: 22.44 Å

Foldseek 3Di:
DPPVVVVVVVVVVVVVVVVVVVVVVVVPPDPPVVVVVVVVVVVVVVVVVCCCCQCPVDPVSVVVVVVVCVCCCPPPVSVVVVVVVVCCCCPPVPVSVVVVVCCCVVVQVVDPVNVVVVVVVVVVVVVVQCVDPVRPPPVVVVVVVVVVVVVCPDPVNVVVVVQVVVQVVCCVPVVHGVVVVVVVVVVVVVD

Organism: Trypanosoma cruzi (strain CL Brener) (NCBI:txid353153)

Sequence (191 aa):
MSHFIRTSVAAVGLCGAGAILYRCCWTHRPSPEHKKELLRLSAVALSSEVVDTVLFRDGETLKLLRRFVKDVGLHPDTVGTLKSYVKEEFTTNKETVGALRKFVVEDIICDTWVRDELISMSKETGKEIIQDPAIYPGLSMHLLASAAQEGLQTPAFKDALRCALRSAFWVALVGFSPEFIFKEMKNRNHQ

pLDDT: mean 74.54, std 12.6, range [45.19, 91.75]